Protein AF-A0A7J7NUB0-F1 (afdb_monomer)

InterPro domains:
  IPR011009 Protein kinase-like domain superfamily [SSF56112] (143-209)
  IPR017441 Protein kinase, ATP binding site [PS00107] (168-190)

pLDDT: mean 76.79, std 17.21, range [29.7, 96.94]

Sequence (296 aa):
MGPTTQLNQHCNENLLDLTSCSSCLAAGMKVTSQLVSLDKNSTKCFYFTVLYAAGIVNDLGPERLPTASCILGLPLSSSTSMKKNDTPNRARFFKFVFGFTGAVIVILVLLGSVMAYRFWVKRKKHKEAHIMFVTNVRATLKPNTGAIWFQVRELEQATEGFSQRNLIGQGGNGVVYKGILMDRTNIAVKMLLDLDSKGDEEFANEVEVIEDVFDASLRDVGPRGIMDRFVRVGILCAHVMVAFRPTVAEALKMLEGDIDIPRLPDRPLPLSHESFRLSSLQYSSSLSSISRYELD

Secondary structure (DSSP, 8-state):
----HHHHHHHSS-TTSHHHHHHHHHHHHHHHHHHHHH-GGGHHHHHHHHHHHHHHHSTT-TTSHHHHHHHH---------------TTHHHHHHHHHHHHHHHHHHHHHHHHHHHHHHHHHHHHHHHHHHHHHHHHHHHS-TTS---PPPHHHHHHHTTTT-GGGEEEEETTEEEEEEE-TT--EEEEEE-S--SHHHHHHHHHHHHHHHHHHHHHHTTT-HHHHHHHHHHHHHHHT-SSGGGSPPHHHHHHHHHSSSPPPPPPSSPPPTT-HHHHHHHHHHHHHHTTS------

Solvent-accessible surface area (backbone atoms only — not comparable to full-atom values): 17460 Å² total; per-residue (Å²): 134,72,89,59,60,60,43,51,72,38,22,39,62,77,36,79,44,70,68,45,26,52,47,23,50,52,38,35,53,56,52,32,57,59,51,30,73,77,41,70,90,47,47,69,59,44,46,55,52,38,42,52,48,39,24,63,52,15,79,78,30,49,86,34,69,54,43,30,27,56,64,69,65,46,84,76,84,72,90,66,95,66,87,88,76,88,71,84,63,65,67,51,52,56,53,49,57,60,49,53,54,52,53,52,51,52,49,52,52,52,52,49,51,51,51,51,49,52,50,50,52,52,56,48,51,56,52,52,51,51,52,50,49,57,52,48,56,57,66,71,49,66,98,78,67,80,80,81,88,77,55,70,68,58,54,30,61,23,21,63,69,70,33,75,91,29,55,74,46,77,56,94,85,21,39,30,28,43,26,44,44,96,90,65,48,78,46,76,49,75,42,67,75,53,87,50,78,66,34,57,51,54,50,50,51,53,51,51,54,51,45,57,57,46,60,69,46,51,79,80,62,34,76,68,52,50,50,54,48,52,52,53,50,48,52,37,61,65,37,92,51,72,91,69,29,63,51,72,69,54,48,47,34,44,69,74,65,82,38,86,73,78,83,75,72,98,57,84,78,62,96,81,46,70,67,63,55,49,59,55,49,57,51,54,62,60,57,74,74,69,82,86,80,90,82,136

Radius of gyration: 46.46 Å; Cα contacts (8 Å, |Δi|>4): 206; chains: 1; bounding box: 119×51×105 Å

Nearest PDB structures (foldseek):
  5lpb-assembly1_A  TM=9.332E-01  e=2.407E-03  Arabidopsis thaliana
  5lpv-assembly1_A  TM=9.302E-01  e=2.407E-03  Arabidopsis thaliana
  5lpy-assembly1_A  TM=9.239E-01  e=2.836E-03  Arabidopsis thaliana
  4oh4-assembly1_A  TM=9.008E-01  e=5.461E-03  Arabidopsis thaliana
  4l68-assembly2_B  TM=7.000E-01  e=5.125E-02  Arabidopsis thaliana

Structure (mmCIF, N/CA/C/O backbone):
data_AF-A0A7J7NUB0-F1
#
_entry.id   AF-A0A7J7NUB0-F1
#
loop_
_atom_site.group_PDB
_atom_site.id
_atom_site.type_symbol
_atom_site.label_atom_id
_atom_site.label_alt_id
_atom_site.label_comp_id
_atom_site.label_asym_id
_atom_site.label_entity_id
_atom_site.label_seq_id
_atom_site.pdbx_PDB_ins_code
_atom_site.Cartn_x
_atom_site.Cartn_y
_atom_site.Cartn_z
_atom_site.occupancy
_atom_site.B_iso_or_equiv
_atom_site.auth_seq_id
_atom_site.auth_comp_id
_atom_site.auth_asym_id
_atom_site.auth_atom_id
_atom_site.pdbx_PDB_model_num
ATOM 1 N N . MET A 1 1 ? 30.436 -34.212 -60.367 1.00 42.28 1 MET A N 1
ATOM 2 C CA . MET A 1 1 ? 30.539 -32.873 -60.976 1.00 42.28 1 MET A CA 1
ATOM 3 C C . MET A 1 1 ? 31.067 -33.068 -62.391 1.00 42.28 1 MET A C 1
ATOM 5 O O . MET A 1 1 ? 32.267 -33.221 -62.559 1.00 42.28 1 MET A O 1
ATOM 9 N N . GLY A 1 2 ? 30.175 -33.231 -63.378 1.00 45.41 2 GLY A N 1
ATOM 10 C CA . GLY A 1 2 ? 30.568 -33.249 -64.797 1.00 45.41 2 GLY A CA 1
ATOM 11 C C . GLY A 1 2 ? 31.124 -31.882 -65.220 1.00 45.41 2 GLY A C 1
ATOM 12 O O . GLY A 1 2 ? 31.099 -30.965 -64.399 1.00 45.41 2 GLY A O 1
ATOM 13 N N . PRO A 1 3 ? 31.618 -31.710 -66.458 1.00 49.25 3 PRO A N 1
ATOM 14 C CA . PRO A 1 3 ? 32.185 -30.441 -66.904 1.00 49.25 3 PRO A CA 1
ATOM 15 C C . PRO A 1 3 ? 31.118 -29.346 -66.790 1.00 49.25 3 PRO A C 1
ATOM 17 O O . PRO A 1 3 ? 30.196 -29.271 -67.600 1.00 49.25 3 PRO A O 1
ATOM 20 N N . THR A 1 4 ? 31.189 -28.519 -65.747 1.00 56.56 4 THR A N 1
ATOM 21 C CA . THR A 1 4 ? 30.272 -27.395 -65.552 1.00 56.56 4 THR A CA 1
ATOM 22 C C . THR A 1 4 ? 30.658 -26.306 -66.541 1.00 56.56 4 THR A C 1
ATOM 24 O O . THR A 1 4 ? 31.441 -25.408 -66.231 1.00 56.56 4 THR A O 1
ATOM 27 N N . THR A 1 5 ? 30.116 -26.419 -67.753 1.00 68.44 5 THR A N 1
ATOM 28 C CA . THR A 1 5 ? 30.382 -25.539 -68.897 1.00 68.44 5 THR A CA 1
ATOM 29 C C . THR A 1 5 ? 30.173 -24.064 -68.570 1.00 68.44 5 THR A C 1
ATOM 31 O O . THR A 1 5 ? 30.917 -23.231 -69.065 1.00 68.44 5 THR A O 1
ATOM 34 N N . GLN A 1 6 ? 29.228 -23.730 -67.685 1.00 76.56 6 GLN A N 1
ATOM 35 C CA . GLN A 1 6 ? 28.899 -22.333 -67.379 1.00 76.56 6 GLN A CA 1
ATOM 36 C C . GLN A 1 6 ? 29.945 -21.617 -66.517 1.00 76.56 6 GLN A C 1
ATOM 38 O O . GLN A 1 6 ? 30.274 -20.473 -66.812 1.00 76.56 6 GLN A O 1
ATOM 43 N N . LEU A 1 7 ? 30.494 -22.266 -65.483 1.00 84.88 7 LEU A N 1
ATOM 44 C CA . LEU A 1 7 ? 31.585 -21.662 -64.707 1.00 84.88 7 LEU A CA 1
ATOM 45 C C . LEU A 1 7 ? 32.864 -21.603 -65.544 1.00 84.88 7 LEU A C 1
ATOM 47 O O . LEU A 1 7 ? 33.522 -20.573 -65.570 1.00 84.88 7 LEU A O 1
ATOM 51 N N . ASN A 1 8 ? 33.182 -22.673 -66.277 1.00 83.38 8 ASN A N 1
ATOM 52 C CA . ASN A 1 8 ? 34.402 -22.732 -67.086 1.00 83.38 8 ASN A CA 1
ATOM 53 C C . ASN A 1 8 ? 34.408 -21.716 -68.234 1.00 83.38 8 ASN A C 1
ATOM 55 O O . ASN A 1 8 ? 35.453 -21.205 -68.606 1.00 83.38 8 ASN A O 1
ATOM 59 N N . GLN A 1 9 ? 33.241 -21.370 -68.775 1.00 84.75 9 GLN A N 1
ATOM 60 C CA . GLN A 1 9 ? 33.143 -20.367 -69.831 1.00 84.75 9 GLN A CA 1
ATOM 61 C C . GLN A 1 9 ? 33.396 -18.936 -69.334 1.00 84.75 9 GLN A C 1
ATOM 63 O O . GLN A 1 9 ? 33.903 -18.118 -70.091 1.00 84.75 9 GLN A O 1
ATOM 68 N N . HIS A 1 10 ? 33.029 -18.620 -68.088 1.00 86.50 10 HIS A N 1
ATOM 69 C CA . HIS A 1 10 ? 33.027 -17.238 -67.594 1.00 86.50 10 HIS A CA 1
ATOM 70 C C . HIS A 1 10 ? 34.063 -16.952 -66.505 1.00 86.50 10 HIS A C 1
ATOM 72 O O . HIS A 1 10 ? 34.404 -15.794 -66.292 1.00 86.50 10 HIS A O 1
ATOM 78 N N . CYS A 1 11 ? 34.562 -17.977 -65.817 1.00 88.44 11 CYS A N 1
ATOM 79 C CA . CYS A 1 11 ? 35.501 -17.838 -64.706 1.00 88.44 11 CYS A CA 1
ATOM 80 C C . CYS A 1 11 ? 36.933 -18.253 -65.058 1.00 88.44 11 CYS A C 1
ATOM 82 O O . CYS A 1 11 ? 37.785 -18.198 -64.181 1.00 88.44 11 CYS A O 1
ATOM 84 N N . ASN A 1 12 ? 37.211 -18.660 -66.301 1.00 85.81 12 ASN A N 1
ATOM 85 C CA . ASN A 1 12 ? 38.545 -19.114 -66.709 1.00 85.81 12 ASN A CA 1
ATOM 86 C C . ASN A 1 12 ? 39.545 -17.953 -66.901 1.00 85.81 12 ASN A C 1
ATOM 88 O O . ASN A 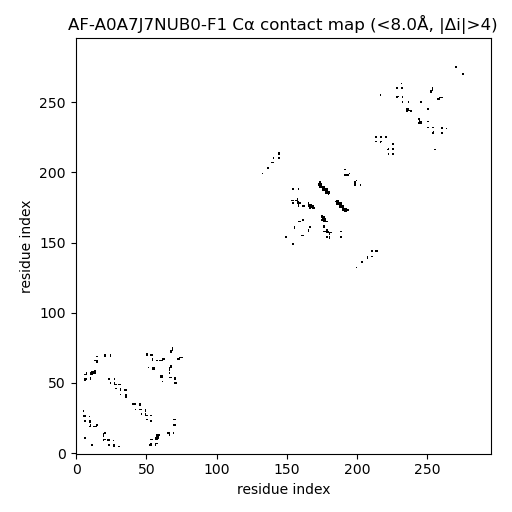1 12 ? 40.742 -18.107 -66.695 1.00 85.81 12 ASN A O 1
ATOM 92 N N . GLU A 1 13 ? 39.059 -16.757 -67.238 1.00 78.44 13 GLU A N 1
ATOM 93 C CA . GLU A 1 13 ? 39.911 -15.598 -67.528 1.00 78.44 13 GLU A CA 1
ATOM 94 C C . GLU A 1 13 ? 40.296 -14.781 -66.280 1.00 78.44 13 GLU A C 1
ATOM 96 O O . GLU A 1 13 ? 39.822 -15.002 -65.165 1.00 78.44 13 GLU A O 1
ATOM 101 N N . ASN A 1 14 ? 41.175 -13.792 -66.456 1.00 79.62 14 ASN A N 1
ATOM 102 C CA . ASN A 1 14 ? 41.643 -12.937 -65.371 1.00 79.62 14 ASN A CA 1
ATOM 103 C C . ASN A 1 14 ? 40.518 -12.024 -64.840 1.00 79.62 14 ASN A C 1
ATOM 105 O O . ASN A 1 14 ? 40.063 -11.110 -65.525 1.00 79.62 14 ASN A O 1
ATOM 109 N N . LEU A 1 15 ? 40.111 -12.229 -63.585 1.00 83.50 15 LEU A N 1
ATOM 110 C CA . LEU A 1 15 ? 39.002 -11.512 -62.937 1.00 83.50 15 LEU A CA 1
ATOM 111 C C . LEU A 1 15 ? 39.386 -10.122 -62.391 1.00 83.50 15 LEU A C 1
ATOM 113 O O . LEU A 1 15 ? 38.726 -9.604 -61.491 1.00 83.50 15 LEU A O 1
ATOM 117 N N . LEU A 1 16 ? 40.461 -9.520 -62.909 1.00 76.62 16 LEU A N 1
ATOM 118 C CA . LEU A 1 16 ? 40.852 -8.141 -62.596 1.00 76.62 16 LEU A CA 1
ATOM 119 C C . LEU A 1 16 ? 39.889 -7.111 -63.196 1.00 76.62 16 LEU A C 1
ATOM 121 O O . LEU A 1 16 ? 39.700 -6.050 -62.601 1.00 76.62 16 LEU A O 1
ATOM 125 N N . ASP A 1 17 ? 39.303 -7.406 -64.361 1.00 77.94 17 ASP A N 1
ATOM 126 C CA . ASP A 1 17 ? 38.315 -6.520 -64.970 1.00 77.94 17 ASP A CA 1
ATOM 127 C C . ASP A 1 17 ? 36.923 -6.745 -64.362 1.00 77.94 17 ASP A C 1
ATOM 129 O O . ASP A 1 17 ? 36.469 -7.876 -64.158 1.00 77.94 17 ASP A O 1
ATOM 133 N N . LEU A 1 18 ? 36.221 -5.645 -64.088 1.00 74.62 18 LEU A N 1
ATOM 134 C CA . LEU A 1 18 ? 34.915 -5.656 -63.429 1.00 74.62 18 LEU A CA 1
ATOM 135 C C . LEU A 1 18 ? 33.853 -6.364 -64.292 1.00 74.62 18 LEU A C 1
ATOM 137 O O . LEU A 1 18 ? 32.903 -6.952 -63.766 1.00 74.62 18 LEU A O 1
ATOM 141 N N . THR A 1 19 ? 34.025 -6.348 -65.617 1.00 80.94 19 THR A N 1
ATOM 142 C CA . THR A 1 19 ? 33.115 -7.005 -66.567 1.00 80.94 19 THR A CA 1
ATOM 143 C C . THR A 1 19 ? 33.277 -8.530 -66.572 1.00 80.94 19 THR A C 1
ATOM 145 O O . THR A 1 19 ? 32.283 -9.256 -66.467 1.00 80.94 19 THR A O 1
ATOM 148 N N . SER A 1 20 ? 34.514 -9.035 -66.572 1.00 83.69 20 SER A N 1
ATOM 149 C CA . SER A 1 20 ? 34.811 -10.470 -66.445 1.00 83.69 20 SER A CA 1
ATOM 150 C C . SER A 1 20 ? 34.409 -11.003 -65.069 1.00 83.69 20 SER A C 1
ATOM 152 O O . SER A 1 20 ? 33.784 -12.059 -64.960 1.00 83.69 20 SER A O 1
ATOM 154 N N . CYS A 1 21 ? 34.669 -10.223 -64.015 1.00 87.69 21 CYS A N 1
ATOM 155 C CA . CYS A 1 21 ? 34.275 -10.563 -62.653 1.00 87.69 21 CYS A CA 1
ATOM 156 C C . CYS A 1 21 ? 32.751 -10.716 -62.499 1.00 87.69 21 CYS A C 1
ATOM 158 O O . CYS A 1 21 ? 32.260 -11.734 -62.005 1.00 87.69 21 CYS A O 1
ATOM 160 N N . SER A 1 22 ? 31.984 -9.729 -62.9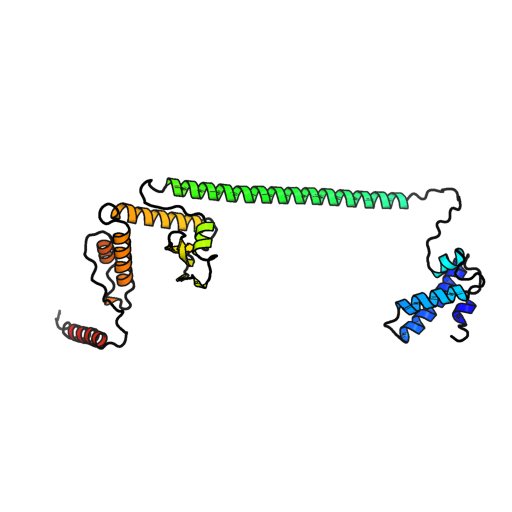69 1.00 88.31 22 SER A N 1
ATOM 161 C CA . SER A 1 22 ? 30.518 -9.770 -62.903 1.00 88.31 22 SER A CA 1
ATOM 162 C C . SER A 1 22 ? 29.917 -10.895 -63.750 1.00 88.31 22 SER A C 1
ATOM 164 O O . SER A 1 22 ? 28.944 -11.520 -63.325 1.00 88.31 22 SER A O 1
ATOM 166 N N . SER A 1 23 ? 30.527 -11.217 -64.894 1.00 89.88 23 SER A N 1
ATOM 167 C CA . SER A 1 23 ? 30.116 -12.341 -65.745 1.00 89.88 23 SER A CA 1
ATOM 168 C C . SER A 1 23 ? 30.327 -13.696 -65.057 1.00 89.88 23 SER A C 1
ATOM 170 O O . SER A 1 23 ? 29.415 -14.526 -65.039 1.00 89.88 23 SER A O 1
ATOM 172 N N . CYS A 1 24 ? 31.486 -13.902 -64.421 1.00 90.31 24 CYS A N 1
ATOM 173 C CA . CYS A 1 24 ? 31.767 -15.100 -63.624 1.00 90.31 24 CYS A CA 1
ATOM 174 C C . CYS A 1 24 ? 30.794 -15.243 -62.438 1.00 90.31 24 CYS A C 1
ATOM 176 O O . CYS A 1 24 ? 30.219 -16.313 -62.220 1.00 90.31 24 CYS A O 1
ATOM 178 N N . LEU A 1 25 ? 30.532 -14.153 -61.707 1.00 89.94 25 LEU A N 1
ATOM 179 C CA . LEU A 1 25 ? 29.621 -14.168 -60.560 1.00 89.94 25 LEU A CA 1
ATOM 180 C C . LEU A 1 25 ? 28.167 -14.440 -60.980 1.00 89.94 25 LEU A C 1
ATOM 182 O O . LEU A 1 25 ? 27.462 -15.206 -60.320 1.00 89.94 25 LEU A O 1
ATOM 186 N N . ALA A 1 26 ? 27.725 -13.880 -62.108 1.00 89.94 26 ALA A N 1
ATOM 187 C CA . ALA A 1 26 ? 26.406 -14.153 -62.675 1.00 89.94 26 ALA A CA 1
ATOM 188 C C . ALA A 1 26 ? 26.247 -15.627 -63.086 1.00 89.94 26 ALA A C 1
ATOM 190 O O . ALA A 1 26 ? 25.209 -16.237 -62.805 1.00 89.94 26 ALA A O 1
ATOM 191 N N . ALA A 1 27 ? 27.282 -16.223 -63.691 1.00 90.25 27 ALA A N 1
ATOM 192 C CA . ALA A 1 27 ? 27.305 -17.651 -63.999 1.00 90.25 27 ALA A CA 1
ATOM 193 C C . ALA A 1 27 ? 27.206 -18.503 -62.721 1.00 90.25 27 ALA A C 1
ATOM 195 O O . ALA A 1 27 ? 26.410 -19.442 -62.667 1.00 90.25 27 ALA A O 1
ATOM 196 N N . GLY A 1 28 ? 27.927 -18.125 -61.659 1.00 89.88 28 GLY A N 1
ATOM 197 C CA . GLY A 1 28 ? 27.810 -18.747 -60.339 1.00 89.88 28 GLY A CA 1
ATOM 198 C C . GLY A 1 28 ? 26.390 -18.671 -59.771 1.00 89.88 28 GLY A C 1
ATOM 199 O O . GLY A 1 28 ? 25.800 -19.687 -59.414 1.00 89.88 28 GLY A O 1
ATOM 200 N N . MET A 1 29 ? 25.769 -17.491 -59.767 1.00 88.75 29 MET A N 1
ATOM 201 C CA . MET A 1 29 ? 24.401 -17.318 -59.257 1.00 88.75 29 MET A CA 1
ATOM 202 C C . MET A 1 29 ? 23.361 -18.150 -60.018 1.00 88.75 29 MET A C 1
ATOM 204 O O . MET A 1 29 ? 22.399 -18.638 -59.420 1.00 88.75 29 MET A O 1
ATOM 208 N N . LYS A 1 30 ? 23.573 -18.366 -61.318 1.00 89.50 30 LYS A N 1
ATOM 209 C CA . LYS A 1 30 ? 22.729 -19.237 -62.142 1.00 89.50 30 LYS A CA 1
ATOM 210 C C . LYS A 1 30 ? 22.870 -20.716 -61.772 1.00 89.50 30 LYS A C 1
ATOM 212 O O . LYS A 1 30 ? 21.877 -21.437 -61.774 1.00 89.50 30 LYS A O 1
ATOM 217 N N . VAL A 1 31 ? 24.067 -21.169 -61.409 1.00 88.81 31 VAL A N 1
ATOM 218 C CA . VAL A 1 31 ? 24.276 -22.535 -60.898 1.00 88.81 31 VAL A CA 1
ATOM 219 C C . VAL A 1 31 ? 23.692 -22.684 -59.491 1.00 88.81 31 VAL A C 1
ATOM 221 O O . VAL A 1 31 ? 23.028 -23.679 -59.201 1.00 88.81 31 VAL A O 1
ATOM 224 N N . THR A 1 32 ? 23.843 -21.671 -58.635 1.00 88.38 32 THR A N 1
ATOM 225 C CA . THR A 1 32 ? 23.236 -21.656 -57.297 1.00 88.38 32 THR A CA 1
ATOM 226 C C . THR A 1 32 ? 21.713 -2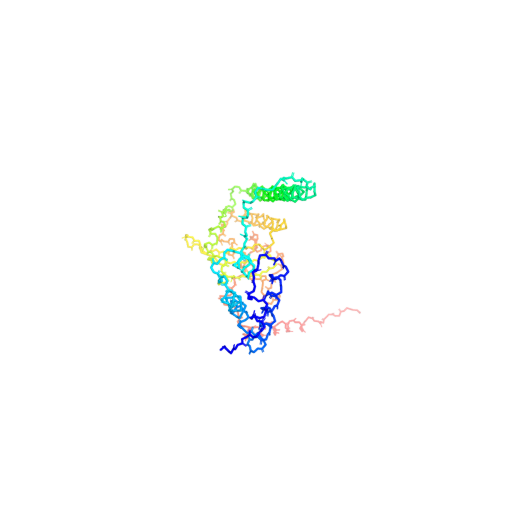1.766 -57.372 1.00 88.38 32 THR A C 1
ATOM 228 O O . THR A 1 32 ? 21.132 -22.556 -56.633 1.00 88.38 32 THR A O 1
ATOM 231 N N . SER A 1 33 ? 21.046 -21.048 -58.285 1.00 86.62 33 SER A N 1
ATOM 232 C CA . SER A 1 33 ? 19.584 -21.136 -58.425 1.00 86.62 33 SER A CA 1
ATOM 233 C C . SER A 1 33 ? 19.106 -22.518 -58.891 1.00 86.62 33 SER A C 1
ATOM 235 O O . SER A 1 33 ? 18.057 -22.984 -58.445 1.00 86.62 33 SER A O 1
ATOM 237 N N . GLN A 1 34 ? 19.893 -23.208 -59.723 1.00 87.62 34 GLN A N 1
ATOM 238 C CA . GLN A 1 34 ? 19.625 -24.591 -60.125 1.00 87.62 34 GLN A CA 1
ATOM 239 C C . GLN A 1 34 ? 19.822 -25.591 -58.979 1.00 87.62 34 GLN A C 1
ATOM 241 O O . GLN A 1 34 ? 19.067 -26.548 -58.875 1.00 87.62 34 GLN A O 1
ATOM 246 N N . LEU A 1 35 ? 20.807 -25.380 -58.105 1.00 85.38 35 LEU A N 1
ATOM 247 C CA . LEU A 1 35 ? 21.056 -26.269 -56.964 1.00 85.38 35 LEU A CA 1
ATOM 248 C C . LEU A 1 35 ? 20.032 -26.065 -55.838 1.00 85.38 35 LEU A C 1
ATOM 250 O O . LEU A 1 35 ? 19.545 -27.030 -55.254 1.00 85.38 35 LEU A O 1
ATOM 254 N N . VAL A 1 36 ? 19.639 -24.816 -55.581 1.00 86.50 36 VAL A N 1
ATOM 255 C CA . VAL A 1 36 ? 18.615 -24.467 -54.580 1.00 86.50 36 VAL A CA 1
ATOM 256 C C . VAL A 1 36 ? 17.230 -24.999 -54.960 1.00 86.50 36 VAL A C 1
ATOM 258 O O . VAL A 1 36 ? 16.416 -25.272 -54.079 1.00 86.50 36 VAL A O 1
ATOM 261 N N . SER A 1 37 ? 16.939 -25.179 -56.253 1.00 84.12 37 SER A N 1
ATOM 262 C CA . SER A 1 37 ? 15.670 -25.780 -56.684 1.00 84.12 37 SER A CA 1
ATOM 263 C C . SER A 1 37 ? 15.586 -27.285 -56.392 1.00 84.12 37 SER A C 1
ATOM 265 O O . SER A 1 37 ? 14.478 -27.797 -56.239 1.00 84.12 37 SER A O 1
ATOM 267 N N . LEU A 1 38 ? 16.731 -27.967 -56.257 1.00 83.56 38 LEU A N 1
ATOM 268 C CA . LEU A 1 38 ? 16.818 -29.387 -55.903 1.00 83.56 38 LEU A CA 1
ATOM 269 C C . LEU A 1 38 ? 16.720 -29.612 -54.389 1.00 83.56 38 LEU A C 1
ATOM 271 O O . LEU A 1 38 ? 16.063 -30.556 -53.959 1.00 83.56 38 LEU A O 1
ATOM 275 N N . ASP A 1 39 ? 17.322 -28.733 -53.583 1.00 82.94 39 ASP A N 1
ATOM 276 C CA . ASP A 1 39 ? 17.158 -28.727 -52.126 1.00 82.94 39 ASP A CA 1
ATOM 277 C C . ASP A 1 39 ? 17.138 -27.294 -51.565 1.00 82.94 39 ASP A C 1
ATOM 279 O O . ASP A 1 39 ? 18.157 -26.607 -51.450 1.00 82.94 39 ASP A O 1
ATOM 283 N N . LYS A 1 40 ? 15.945 -26.847 -51.166 1.00 81.31 40 LYS A N 1
ATOM 284 C CA . LYS A 1 40 ? 15.703 -25.483 -50.676 1.00 81.31 40 LYS A CA 1
ATOM 285 C C . LYS A 1 40 ? 16.372 -25.212 -49.323 1.00 81.31 40 LYS A C 1
ATOM 287 O O . LYS A 1 40 ? 16.709 -24.063 -49.026 1.00 81.31 40 LYS A O 1
ATOM 292 N N . ASN A 1 41 ? 16.603 -26.249 -48.514 1.00 84.62 41 ASN A N 1
ATOM 293 C CA . ASN A 1 41 ? 17.138 -26.099 -47.158 1.00 84.62 41 ASN A CA 1
ATOM 294 C C . ASN A 1 41 ? 18.658 -25.869 -47.136 1.00 84.62 41 ASN A C 1
ATOM 296 O O . ASN A 1 41 ? 19.189 -25.352 -46.154 1.00 84.62 41 ASN A O 1
ATOM 300 N N . SER A 1 42 ? 19.349 -26.153 -48.242 1.00 78.69 42 SER A N 1
ATOM 301 C CA . SER A 1 42 ? 20.813 -26.098 -48.343 1.00 78.69 42 SER A CA 1
ATOM 302 C C . SER A 1 42 ? 21.340 -24.837 -49.047 1.00 78.69 42 SER A C 1
ATOM 304 O O . SER A 1 42 ? 22.487 -24.796 -49.495 1.00 78.69 42 SER A O 1
ATOM 306 N N . THR A 1 43 ? 20.535 -23.765 -49.114 1.00 78.19 43 THR A N 1
ATOM 307 C CA . THR A 1 43 ? 20.837 -22.538 -49.884 1.00 78.19 43 THR A CA 1
ATOM 308 C C . THR A 1 43 ? 22.209 -21.930 -49.571 1.00 78.19 43 THR A C 1
ATOM 310 O O . THR A 1 43 ? 22.940 -21.542 -50.482 1.00 78.19 43 THR A O 1
ATOM 313 N N . LYS A 1 44 ? 22.601 -21.889 -48.290 1.00 77.75 44 LYS A N 1
ATOM 314 C CA . LYS A 1 44 ? 23.914 -21.362 -47.882 1.00 77.75 44 LYS A CA 1
ATOM 315 C C . LYS A 1 44 ? 25.066 -22.272 -48.315 1.00 77.75 44 LYS A C 1
ATOM 317 O O . LYS A 1 44 ? 26.098 -21.767 -48.746 1.00 77.75 44 LYS A O 1
ATOM 322 N N . CYS A 1 45 ? 24.889 -23.590 -48.229 1.00 83.81 45 CYS A N 1
ATOM 323 C CA . CYS A 1 45 ? 25.899 -24.561 -48.642 1.00 83.81 45 CYS A CA 1
ATOM 324 C C . CYS A 1 45 ? 26.158 -24.455 -50.146 1.00 83.81 45 CYS A C 1
ATOM 326 O O . CYS A 1 45 ? 27.304 -24.292 -50.549 1.00 83.81 45 CYS A O 1
ATOM 328 N N . PHE A 1 46 ? 25.100 -24.428 -50.962 1.00 86.62 46 PHE A N 1
ATOM 329 C CA . PHE A 1 46 ? 25.245 -24.299 -52.412 1.00 86.62 46 PHE A CA 1
ATOM 330 C C . PHE A 1 46 ? 25.889 -22.981 -52.827 1.00 86.62 46 PHE A C 1
ATOM 332 O O . PHE A 1 46 ? 26.743 -22.985 -53.709 1.00 86.62 46 PHE A O 1
ATOM 339 N N . TYR A 1 47 ? 25.558 -21.879 -52.153 1.00 84.94 47 TYR A N 1
ATOM 340 C CA . TYR A 1 47 ? 26.185 -20.589 -52.419 1.00 84.94 47 TYR A CA 1
ATOM 341 C C . TYR A 1 47 ? 27.714 -20.639 -52.240 1.00 84.94 47 TYR A C 1
ATOM 343 O O . TYR A 1 47 ? 28.454 -20.312 -53.167 1.00 84.94 47 TYR A O 1
ATOM 351 N N . PHE A 1 48 ? 28.208 -21.119 -51.091 1.00 85.81 48 PHE A N 1
ATOM 352 C CA . PHE A 1 48 ? 29.654 -21.211 -50.846 1.00 85.81 48 PHE A CA 1
ATOM 353 C C . PHE A 1 48 ? 30.348 -22.244 -51.736 1.00 85.81 48 PHE A C 1
ATOM 355 O O . PHE A 1 48 ? 31.454 -21.992 -52.211 1.00 85.81 48 PHE A O 1
ATOM 362 N N . THR A 1 49 ? 29.705 -23.383 -52.001 1.00 87.75 49 THR A N 1
ATOM 363 C CA . THR A 1 49 ? 30.256 -24.409 -52.894 1.00 87.75 49 THR A CA 1
ATOM 364 C C . THR A 1 49 ? 30.441 -23.878 -54.313 1.00 87.75 49 THR A C 1
ATOM 366 O O . THR A 1 49 ? 31.471 -24.146 -54.927 1.00 87.75 49 THR A O 1
ATOM 369 N N . VAL A 1 50 ? 29.488 -23.099 -54.831 1.00 89.19 50 VAL A N 1
ATOM 370 C CA . VAL A 1 50 ? 29.578 -22.533 -56.183 1.00 89.19 50 VAL A CA 1
ATOM 371 C C . VAL A 1 50 ? 30.645 -21.441 -56.274 1.00 89.19 50 VAL A C 1
ATOM 373 O O . VAL A 1 50 ? 31.400 -21.423 -57.244 1.00 89.19 50 VAL A O 1
ATOM 376 N N . LEU A 1 51 ? 30.773 -20.580 -55.260 1.00 87.19 51 LEU A N 1
ATOM 377 C CA . LEU A 1 51 ? 31.864 -19.599 -55.209 1.00 87.19 51 LEU A CA 1
ATOM 378 C C . LEU A 1 51 ? 33.237 -20.280 -55.139 1.00 87.19 51 LEU A C 1
ATOM 380 O O . LEU A 1 51 ? 34.150 -19.918 -55.874 1.00 87.19 51 LEU A O 1
ATOM 384 N N . TYR A 1 52 ? 33.380 -21.314 -54.310 1.00 87.50 52 TYR A N 1
ATOM 385 C CA . TYR A 1 52 ? 34.625 -22.076 -54.234 1.00 87.50 52 TYR A CA 1
ATOM 386 C C . TYR A 1 52 ? 34.960 -22.756 -55.570 1.00 87.50 52 TYR A C 1
ATOM 388 O O . TYR A 1 52 ? 36.092 -22.674 -56.043 1.00 87.50 52 TYR A O 1
ATOM 396 N N . ALA A 1 53 ? 33.962 -23.353 -56.229 1.00 89.50 53 ALA A N 1
ATOM 397 C CA . ALA A 1 53 ? 34.128 -23.943 -57.554 1.00 89.50 53 ALA A CA 1
ATOM 398 C C . ALA A 1 53 ? 34.552 -22.903 -58.607 1.00 89.50 53 ALA A C 1
ATOM 400 O O . ALA A 1 53 ? 35.425 -23.196 -59.419 1.00 89.50 53 ALA A O 1
ATOM 401 N N . ALA A 1 54 ? 34.000 -21.685 -58.572 1.00 89.25 54 ALA A N 1
ATOM 402 C CA . ALA A 1 54 ? 34.394 -20.601 -59.476 1.00 89.25 54 ALA A CA 1
ATOM 403 C C . ALA A 1 54 ? 35.870 -20.218 -59.310 1.00 89.25 54 ALA A C 1
ATOM 405 O O . ALA A 1 54 ? 36.551 -19.962 -60.299 1.00 89.25 54 ALA A O 1
ATOM 406 N N . GLY A 1 55 ? 36.380 -20.232 -58.075 1.00 88.38 55 GLY A N 1
ATOM 407 C CA . GLY A 1 55 ? 37.788 -19.953 -57.799 1.00 88.38 55 GLY A CA 1
ATOM 408 C C . GLY A 1 55 ? 38.730 -21.068 -58.252 1.00 88.38 55 GLY A C 1
ATOM 409 O O . GLY A 1 55 ? 39.820 -20.772 -58.725 1.00 88.38 55 GLY A O 1
ATOM 410 N N . ILE A 1 56 ? 38.311 -22.333 -58.151 1.00 87.75 56 ILE A N 1
ATOM 411 C CA . ILE A 1 56 ? 39.096 -23.495 -58.611 1.00 87.75 56 ILE A CA 1
ATOM 412 C C . ILE A 1 56 ? 39.162 -23.578 -60.140 1.00 87.75 56 ILE A C 1
ATOM 414 O O . ILE A 1 56 ? 40.171 -24.007 -60.685 1.00 87.75 56 ILE A O 1
ATOM 418 N N . VAL A 1 57 ? 38.089 -23.184 -60.826 1.00 88.62 57 VAL A N 1
ATOM 419 C CA . VAL A 1 57 ? 38.014 -23.178 -62.295 1.00 88.62 57 VAL A CA 1
ATOM 420 C C . VAL A 1 57 ? 38.812 -22.022 -62.910 1.00 88.62 57 VAL A C 1
ATOM 422 O O . VAL A 1 57 ? 39.129 -22.059 -64.092 1.00 88.62 57 VAL A O 1
ATOM 425 N N . ASN A 1 58 ? 39.148 -21.001 -62.124 1.00 88.06 58 ASN A N 1
ATOM 426 C CA . ASN A 1 58 ? 39.996 -19.911 -62.578 1.00 88.06 58 ASN A CA 1
ATOM 427 C C . ASN A 1 58 ? 41.458 -20.360 -62.709 1.00 88.06 58 ASN A C 1
ATOM 429 O O . ASN A 1 58 ? 42.013 -20.903 -61.756 1.00 88.06 58 ASN A O 1
ATOM 433 N N . ASP A 1 59 ? 42.110 -20.025 -63.825 1.00 85.81 59 ASP A N 1
ATOM 434 C CA . ASP A 1 59 ? 43.518 -20.370 -64.087 1.00 85.81 59 ASP A CA 1
ATOM 435 C C . ASP A 1 59 ? 44.494 -19.861 -63.008 1.00 85.81 59 ASP A C 1
ATOM 437 O O . ASP A 1 59 ? 45.555 -20.444 -62.780 1.00 85.81 59 ASP A O 1
ATOM 441 N N . LEU A 1 60 ? 44.153 -18.764 -62.320 1.00 84.81 60 LEU A N 1
ATOM 442 C CA . LEU A 1 60 ? 44.979 -18.197 -61.251 1.00 84.81 60 LEU A CA 1
ATOM 443 C C . LEU A 1 60 ? 44.696 -18.835 -59.880 1.00 84.81 60 LEU A C 1
ATOM 445 O O . LEU A 1 60 ? 45.486 -18.650 -58.953 1.00 84.81 60 LEU A O 1
ATOM 449 N N . GLY A 1 61 ? 43.600 -19.583 -59.751 1.00 83.50 61 GLY A N 1
ATOM 450 C CA . GLY A 1 61 ? 43.176 -20.258 -58.530 1.00 83.50 61 GLY A CA 1
ATOM 451 C C . GLY A 1 61 ? 42.544 -19.341 -57.467 1.00 83.50 61 GLY A C 1
ATOM 452 O O . GLY A 1 61 ? 42.638 -18.110 -57.531 1.00 83.50 61 GLY A O 1
ATOM 453 N N . PRO A 1 62 ? 41.916 -19.929 -56.430 1.00 82.31 62 PRO A N 1
ATOM 454 C CA . PRO A 1 62 ? 41.171 -19.189 -55.407 1.00 82.31 62 PRO A CA 1
ATOM 455 C C . PRO A 1 62 ? 42.070 -18.471 -54.390 1.00 82.31 62 PRO A C 1
ATOM 457 O O . PRO A 1 62 ? 41.596 -17.602 -53.665 1.00 82.31 62 PRO A O 1
ATOM 460 N N . GLU A 1 63 ? 43.354 -18.827 -54.310 1.00 80.31 63 GLU A N 1
ATOM 461 C CA . GLU A 1 63 ? 44.308 -18.257 -53.346 1.00 80.31 63 GLU A CA 1
ATOM 462 C C . GLU A 1 63 ? 44.839 -16.883 -53.777 1.00 80.31 63 GLU A C 1
ATOM 464 O O . GLU A 1 63 ? 45.414 -16.137 -52.981 1.00 80.31 63 GLU A O 1
ATOM 469 N N . ARG A 1 64 ? 44.651 -16.516 -55.049 1.00 80.19 64 ARG A N 1
ATOM 470 C CA . ARG A 1 64 ? 45.101 -15.227 -55.570 1.00 80.19 64 ARG A CA 1
ATOM 471 C C . ARG A 1 64 ? 44.157 -14.112 -55.137 1.00 80.19 64 ARG A C 1
ATOM 473 O O . ARG A 1 64 ? 42.949 -14.182 -55.333 1.00 80.19 64 ARG A O 1
ATOM 480 N N . LEU A 1 65 ? 44.742 -13.030 -54.624 1.00 73.50 65 LEU A N 1
ATOM 481 C CA . LEU A 1 65 ? 44.029 -11.861 -54.096 1.00 73.50 65 LEU A CA 1
ATOM 482 C C . LEU A 1 65 ? 42.982 -11.254 -55.060 1.00 73.50 65 LEU A C 1
ATOM 484 O O . LEU A 1 65 ? 41.881 -10.966 -54.594 1.00 73.50 65 LEU A O 1
ATOM 488 N N . PRO A 1 66 ? 43.247 -11.080 -56.375 1.00 75.69 66 PRO A N 1
ATOM 489 C CA . PRO A 1 66 ? 42.239 -10.550 -57.300 1.00 75.69 66 PRO A CA 1
ATOM 490 C C . PRO A 1 66 ? 41.050 -11.497 -57.504 1.00 75.69 66 PRO A C 1
ATOM 492 O O . PRO A 1 66 ? 39.898 -11.073 -57.443 1.00 75.69 66 PRO A O 1
ATOM 495 N N . THR A 1 67 ? 41.331 -12.791 -57.671 1.00 82.88 67 THR A N 1
ATOM 496 C CA . THR A 1 67 ? 40.328 -13.848 -57.852 1.00 82.88 67 THR A CA 1
ATOM 497 C C . THR A 1 67 ? 39.467 -14.002 -56.596 1.00 82.88 67 THR A C 1
ATOM 499 O O . THR A 1 67 ? 38.240 -13.988 -56.676 1.00 82.88 67 THR A O 1
ATOM 502 N N . ALA A 1 68 ? 40.097 -14.047 -55.419 1.00 83.69 68 ALA A N 1
ATOM 503 C CA . ALA A 1 68 ? 39.410 -14.118 -54.134 1.00 83.69 68 ALA A CA 1
ATOM 504 C C . ALA A 1 68 ? 38.560 -12.868 -53.858 1.00 83.69 68 ALA A C 1
ATOM 506 O O . ALA A 1 68 ? 37.453 -12.983 -53.339 1.00 83.69 68 ALA A O 1
ATOM 507 N N . SER A 1 69 ? 39.036 -11.672 -54.222 1.00 82.44 69 SER A N 1
ATOM 508 C CA . SER A 1 69 ? 38.255 -10.447 -54.033 1.00 82.44 69 SER A CA 1
ATOM 509 C C . SER A 1 69 ? 37.018 -10.395 -54.926 1.00 82.44 69 SER A C 1
ATOM 511 O O . SER A 1 69 ? 35.937 -10.081 -54.433 1.00 82.44 69 SER A O 1
ATOM 513 N N . CYS A 1 70 ? 37.150 -10.773 -56.200 1.00 86.12 70 CYS A N 1
ATOM 514 C CA . CYS A 1 70 ? 36.016 -10.845 -57.115 1.00 86.12 70 CYS A CA 1
ATOM 515 C C . CYS A 1 70 ? 34.967 -11.876 -56.658 1.00 86.12 70 CYS A C 1
ATOM 517 O O . CYS A 1 70 ? 33.782 -11.564 -56.554 1.00 86.12 70 CYS A O 1
ATOM 519 N N . ILE A 1 71 ? 35.399 -13.106 -56.370 1.00 85.81 71 ILE A N 1
ATOM 520 C CA . ILE A 1 71 ? 34.494 -14.240 -56.139 1.00 85.81 71 ILE A CA 1
ATOM 521 C C . ILE A 1 71 ? 33.928 -14.234 -54.714 1.00 85.81 71 ILE A C 1
ATOM 523 O O . ILE A 1 71 ? 32.748 -14.512 -54.515 1.00 85.81 71 ILE A 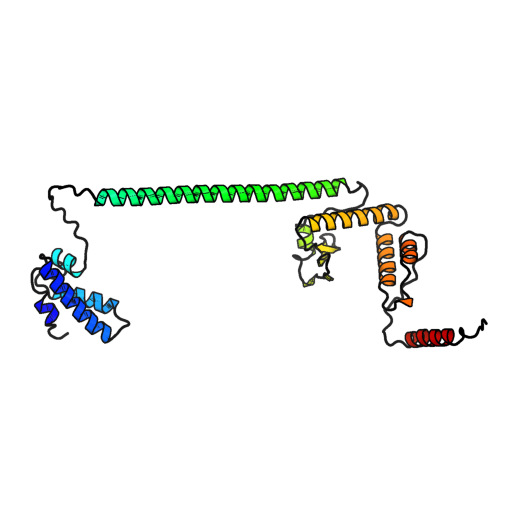O 1
ATOM 527 N N . LEU A 1 72 ? 34.747 -13.914 -53.708 1.00 83.00 72 LEU A N 1
ATOM 528 C CA . LEU A 1 72 ? 34.353 -13.971 -52.294 1.00 83.00 72 LEU A CA 1
ATOM 529 C C . LEU A 1 72 ? 33.954 -12.603 -51.726 1.00 83.00 72 LEU A C 1
ATOM 531 O O . LEU A 1 72 ? 33.597 -12.516 -50.552 1.00 83.00 72 LEU A O 1
ATOM 535 N N . GLY A 1 73 ? 34.013 -11.534 -52.528 1.00 72.56 73 GLY A N 1
ATOM 536 C CA . GLY A 1 73 ? 33.666 -10.182 -52.086 1.00 72.56 73 GLY A CA 1
ATOM 537 C C . GLY A 1 73 ? 34.566 -9.669 -50.959 1.00 72.56 73 GLY A C 1
ATOM 538 O O . GLY A 1 73 ? 34.129 -8.859 -50.141 1.00 72.56 73 GLY A O 1
ATOM 539 N N . LEU A 1 74 ? 35.807 -10.165 -50.875 1.00 64.56 74 LEU A N 1
ATOM 540 C CA . LEU A 1 74 ? 36.763 -9.712 -49.869 1.00 64.56 74 LEU A CA 1
ATOM 541 C C . LEU A 1 74 ? 37.150 -8.257 -50.171 1.00 64.56 74 LEU A C 1
ATOM 543 O O . LEU A 1 74 ? 37.574 -7.967 -51.297 1.00 64.56 74 LEU A O 1
ATOM 547 N N . PRO A 1 75 ? 37.029 -7.335 -49.200 1.00 48.91 75 PRO A N 1
ATOM 548 C CA . PRO A 1 75 ? 37.399 -5.946 -49.413 1.00 48.91 75 PRO A CA 1
ATOM 549 C C . PRO A 1 75 ? 38.908 -5.853 -49.667 1.00 48.91 75 PRO A C 1
ATOM 551 O O . PRO A 1 75 ? 39.717 -6.136 -48.785 1.00 48.91 75 PRO A O 1
ATOM 554 N N . LEU A 1 76 ? 39.299 -5.432 -50.871 1.00 44.19 76 LEU A N 1
ATOM 555 C CA . LEU A 1 76 ? 40.668 -5.001 -51.135 1.00 44.19 76 LEU A CA 1
ATOM 556 C C . LEU A 1 76 ? 40.897 -3.666 -50.419 1.00 44.19 76 LEU A C 1
ATOM 558 O O . LEU A 1 76 ? 40.357 -2.635 -50.820 1.00 44.19 76 LEU A O 1
ATOM 562 N N . SER A 1 77 ? 41.775 -3.651 -49.419 1.00 45.31 77 SER A N 1
ATOM 563 C CA . SER A 1 77 ? 42.546 -2.441 -49.127 1.00 45.31 77 SER A CA 1
ATOM 564 C C . SER A 1 77 ? 43.603 -2.300 -50.218 1.00 45.31 77 SER A C 1
ATOM 566 O O . SER A 1 77 ? 44.747 -2.713 -50.049 1.00 45.31 77 SER A O 1
ATOM 568 N N . SER A 1 78 ? 43.220 -1.755 -51.372 1.00 41.09 78 SER A N 1
ATOM 569 C CA . SER A 1 78 ? 44.190 -1.327 -52.375 1.00 41.09 78 SER A CA 1
ATOM 570 C C . SER A 1 78 ? 44.900 -0.076 -51.855 1.00 41.09 78 SER A C 1
ATOM 572 O O . SER A 1 78 ? 44.391 1.041 -51.974 1.00 41.09 78 SER A O 1
ATOM 574 N N . SER A 1 79 ? 46.091 -0.243 -51.283 1.00 43.66 79 SER A N 1
ATOM 575 C CA . SER A 1 79 ? 47.072 0.831 -51.124 1.00 43.66 79 SER A CA 1
ATOM 576 C C . SER A 1 79 ? 47.687 1.168 -52.487 1.00 43.66 79 SER A C 1
ATOM 578 O O . SER A 1 79 ? 48.878 0.997 -52.726 1.00 43.66 79 SER A O 1
ATOM 580 N N . THR A 1 80 ? 46.867 1.669 -53.408 1.00 34.44 80 THR A N 1
ATOM 581 C CA . THR A 1 80 ? 47.359 2.348 -54.604 1.00 34.44 80 THR A CA 1
ATOM 582 C C . THR A 1 80 ? 47.146 3.833 -54.381 1.00 34.44 80 THR A C 1
ATOM 584 O O . THR A 1 80 ? 46.026 4.334 -54.387 1.00 34.44 80 THR A O 1
ATOM 587 N N . SER A 1 81 ? 48.254 4.523 -54.123 1.00 43.06 81 SER A N 1
ATOM 588 C CA . SER A 1 81 ? 48.354 5.976 -54.146 1.00 43.06 81 SER A CA 1
ATOM 589 C C . SER A 1 81 ? 47.787 6.502 -55.470 1.00 43.06 81 SER A C 1
ATOM 591 O O . SER A 1 81 ? 48.450 6.451 -56.503 1.00 43.06 81 SER A O 1
ATOM 593 N N . MET A 1 82 ? 46.543 6.978 -55.455 1.00 34.09 82 MET A N 1
ATOM 594 C CA . MET A 1 82 ? 45.972 7.791 -56.523 1.00 34.09 82 MET A CA 1
ATOM 595 C C . MET A 1 82 ? 45.473 9.098 -55.917 1.00 34.09 82 MET A C 1
ATOM 597 O O . MET A 1 82 ? 44.775 9.126 -54.904 1.00 34.09 82 MET A O 1
ATOM 601 N N . LYS A 1 83 ? 45.921 10.191 -56.536 1.00 35.81 83 LYS A N 1
ATOM 602 C CA . LYS A 1 83 ? 45.678 11.578 -56.146 1.00 35.81 83 LYS A CA 1
ATOM 603 C C . LYS A 1 83 ? 44.201 11.822 -55.825 1.00 35.81 83 LYS A C 1
ATOM 605 O O . LYS A 1 83 ? 43.311 11.547 -56.624 1.00 35.81 83 LYS A O 1
ATOM 610 N N . LYS A 1 84 ? 43.986 12.396 -54.646 1.00 34.88 84 LYS A N 1
ATOM 611 C CA . LYS A 1 84 ? 42.710 12.875 -54.126 1.00 34.88 84 LYS A CA 1
ATOM 612 C C . LYS A 1 84 ? 42.177 13.999 -55.026 1.00 34.88 84 LYS A C 1
ATOM 614 O O . LYS A 1 84 ? 42.707 15.102 -54.983 1.00 34.88 84 LYS A O 1
ATOM 619 N N . ASN A 1 85 ? 41.132 13.725 -55.804 1.00 39.28 85 ASN A N 1
ATOM 620 C CA . ASN A 1 85 ? 40.221 14.765 -56.279 1.00 39.28 85 ASN A CA 1
ATOM 621 C C . ASN A 1 85 ? 38.957 14.682 -55.419 1.00 39.28 85 ASN A C 1
ATOM 623 O O . ASN A 1 85 ? 38.206 13.709 -55.472 1.00 39.28 85 ASN A O 1
ATOM 627 N N . ASP A 1 86 ? 38.791 15.678 -54.553 1.00 46.97 86 ASP A N 1
ATOM 628 C CA . ASP A 1 86 ? 37.693 15.801 -53.601 1.00 46.97 86 ASP A CA 1
ATOM 629 C C . ASP A 1 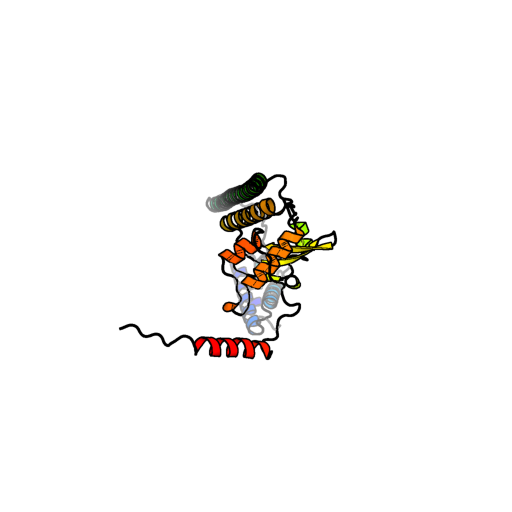86 ? 36.321 15.816 -54.303 1.00 46.97 86 ASP A C 1
ATOM 631 O O . ASP A 1 86 ? 36.029 16.699 -55.106 1.00 46.97 86 ASP A O 1
ATOM 635 N N . THR A 1 87 ? 35.427 14.888 -53.934 1.00 47.28 87 THR A N 1
ATOM 636 C CA . THR A 1 87 ? 33.982 15.011 -54.208 1.00 47.28 87 THR A CA 1
ATOM 637 C C . THR A 1 87 ? 33.231 15.452 -52.936 1.00 47.28 87 THR A C 1
ATOM 639 O O . THR A 1 87 ? 33.204 14.701 -51.954 1.00 47.28 87 THR A O 1
ATOM 642 N N . PRO A 1 88 ? 32.571 16.627 -52.920 1.00 53.91 88 PRO A N 1
ATOM 643 C CA . PRO A 1 88 ? 32.103 17.313 -51.702 1.00 53.91 88 PRO A CA 1
ATOM 644 C C . PRO A 1 88 ? 30.823 16.757 -51.034 1.00 53.91 88 PRO A C 1
ATOM 646 O O . PRO A 1 88 ? 30.337 17.336 -50.057 1.00 53.91 88 PRO A O 1
ATOM 649 N N . ASN A 1 89 ? 30.244 15.651 -51.518 1.00 58.53 89 ASN A N 1
ATOM 650 C CA . ASN A 1 89 ? 28.908 15.202 -51.084 1.00 58.53 89 ASN A CA 1
ATOM 651 C C . ASN A 1 89 ? 28.912 14.062 -50.045 1.00 58.53 89 ASN A C 1
ATOM 653 O O . ASN A 1 89 ? 28.031 14.021 -49.188 1.00 58.53 89 ASN A O 1
ATOM 657 N N . ARG A 1 90 ? 29.932 13.190 -50.020 1.00 58.75 90 ARG A N 1
ATOM 658 C CA . ARG A 1 90 ? 29.990 12.050 -49.077 1.00 58.75 90 ARG A CA 1
ATOM 659 C C . ARG A 1 90 ? 30.390 12.465 -47.656 1.00 58.75 90 ARG A C 1
ATOM 661 O O . ARG A 1 90 ? 29.804 11.997 -46.686 1.00 58.75 90 ARG A O 1
ATOM 668 N N . ALA A 1 91 ? 31.327 13.405 -47.524 1.00 59.66 91 ALA A N 1
ATOM 669 C CA . ALA A 1 91 ? 31.737 13.949 -46.227 1.00 59.66 91 ALA A CA 1
ATOM 670 C C . ALA A 1 91 ? 30.654 14.832 -45.575 1.00 59.66 91 ALA A C 1
ATOM 672 O O . ALA A 1 91 ? 30.594 14.918 -44.351 1.00 59.66 91 ALA A O 1
ATOM 673 N N . ARG A 1 92 ? 29.776 15.464 -46.371 1.00 61.44 92 ARG A N 1
ATOM 674 C CA . ARG A 1 92 ? 28.608 16.193 -45.851 1.00 61.44 92 ARG A CA 1
ATOM 675 C C . ARG A 1 92 ? 27.577 15.239 -45.250 1.00 61.44 92 ARG A C 1
ATOM 677 O O . ARG A 1 92 ? 27.140 15.475 -44.132 1.00 61.44 92 ARG A O 1
ATOM 684 N N . PHE A 1 93 ? 27.260 14.135 -45.927 1.00 61.38 93 PHE A N 1
ATOM 685 C CA . PHE A 1 93 ? 26.271 13.163 -45.446 1.00 61.38 93 PHE A CA 1
ATOM 686 C C 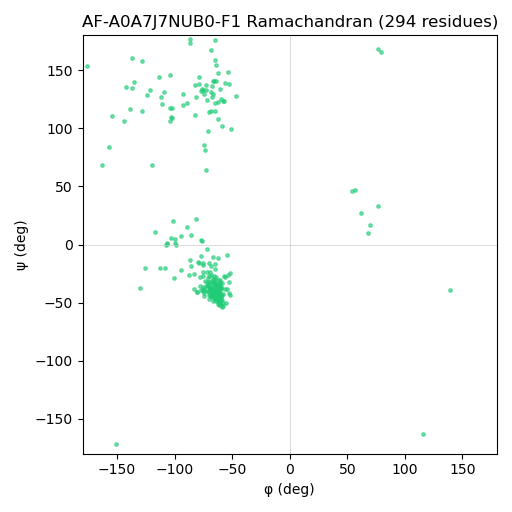. PHE A 1 93 ? 26.644 12.548 -44.084 1.00 61.38 93 PHE A C 1
ATOM 688 O O . PHE A 1 93 ? 25.836 12.581 -43.160 1.00 61.38 93 PHE A O 1
ATOM 695 N N . PHE A 1 94 ? 27.887 12.080 -43.909 1.00 62.97 94 PHE A N 1
ATOM 696 C CA . PHE A 1 94 ? 28.328 11.524 -42.620 1.00 62.97 94 PHE A CA 1
ATOM 697 C C . PHE A 1 94 ? 28.321 12.563 -41.488 1.00 62.97 94 PHE A C 1
ATOM 699 O O . PHE A 1 94 ? 27.939 12.234 -40.369 1.00 62.97 94 PHE A O 1
ATOM 706 N N . LYS A 1 95 ? 28.653 13.831 -41.764 1.00 66.06 95 LYS A N 1
ATOM 707 C CA . LYS A 1 95 ? 28.565 14.906 -40.760 1.00 66.06 95 LYS A CA 1
ATOM 708 C C . LYS A 1 95 ? 27.130 15.141 -40.279 1.00 66.06 95 LYS A C 1
ATOM 710 O O . LYS A 1 95 ? 26.924 15.324 -39.083 1.00 66.06 95 LYS A O 1
ATOM 715 N N . PHE A 1 96 ? 26.141 15.085 -41.175 1.00 66.88 96 PHE A N 1
ATOM 716 C CA . PHE A 1 96 ? 24.735 15.209 -40.782 1.00 66.88 96 PHE A CA 1
ATOM 717 C C . PHE A 1 96 ? 24.261 13.998 -39.963 1.00 66.88 96 PHE A C 1
ATOM 719 O O . PHE A 1 96 ? 23.657 14.185 -38.912 1.00 66.88 96 PHE A O 1
ATOM 726 N N . VAL A 1 97 ? 24.594 12.766 -40.363 1.00 72.50 97 VAL A N 1
ATOM 727 C CA . VAL A 1 97 ? 24.150 11.547 -39.652 1.00 72.50 97 VAL A CA 1
ATOM 728 C C . VAL A 1 97 ? 24.695 11.470 -38.217 1.00 72.50 97 VAL A C 1
ATOM 730 O O . VAL A 1 97 ? 23.935 11.187 -37.286 1.00 72.50 97 VAL A O 1
ATOM 733 N N . PHE A 1 98 ? 25.978 11.779 -38.001 1.00 69.25 98 PHE A N 1
ATOM 734 C CA . PHE A 1 98 ? 26.559 11.808 -36.650 1.00 69.25 98 PHE A CA 1
ATOM 735 C C . PHE A 1 98 ? 26.061 13.002 -35.815 1.00 69.25 98 PHE A C 1
ATOM 737 O O . PHE A 1 98 ? 25.934 12.890 -34.598 1.00 69.25 98 PHE A O 1
ATOM 744 N N . GLY A 1 99 ? 25.713 14.125 -36.454 1.00 73.06 99 GLY A N 1
ATOM 745 C CA . GLY A 1 99 ? 25.139 15.289 -35.772 1.00 73.06 99 GLY A CA 1
ATOM 746 C C . GLY A 1 99 ? 23.708 15.057 -35.270 1.00 73.06 99 GLY A C 1
ATOM 747 O O . GLY A 1 99 ? 23.403 15.344 -34.113 1.00 73.06 99 GLY A O 1
ATOM 748 N N . PHE A 1 100 ? 22.832 14.493 -36.109 1.00 78.75 100 PHE A N 1
ATOM 749 C CA . PHE A 1 100 ? 21.430 14.253 -35.743 1.00 78.75 100 PHE A CA 1
ATOM 750 C C . PHE A 1 100 ? 21.270 13.154 -34.686 1.00 78.75 100 PHE A C 1
ATOM 752 O O . PHE A 1 100 ? 20.463 13.301 -33.772 1.00 78.75 100 PHE A O 1
ATOM 759 N N . THR A 1 101 ? 22.060 12.080 -34.757 1.00 82.44 101 THR A N 1
ATOM 760 C CA . THR A 1 101 ? 22.011 10.996 -33.756 1.00 82.44 101 THR A CA 1
ATOM 761 C C . THR A 1 101 ? 22.452 11.473 -32.372 1.00 82.44 101 THR A C 1
ATOM 763 O O . THR A 1 101 ? 21.785 11.166 -31.385 1.00 82.44 101 THR A O 1
ATOM 766 N N . GLY A 1 102 ? 23.500 12.301 -32.293 1.00 84.81 102 GLY A N 1
ATOM 767 C CA . GLY A 1 102 ? 23.923 12.934 -31.042 1.00 84.81 102 GLY A CA 1
ATOM 768 C C . GLY A 1 102 ? 22.842 13.837 -30.438 1.00 84.81 102 GLY A C 1
ATOM 769 O O . GLY A 1 102 ? 22.541 13.726 -29.250 1.00 84.81 102 GLY A O 1
ATOM 770 N N . ALA A 1 103 ? 22.200 14.678 -31.256 1.00 88.06 103 ALA A N 1
ATOM 771 C CA . ALA A 1 103 ? 21.134 15.569 -30.794 1.00 88.06 103 ALA A CA 1
ATOM 772 C C . ALA A 1 103 ? 19.913 14.803 -30.251 1.00 88.06 103 ALA A C 1
ATOM 774 O O . ALA A 1 103 ? 19.377 15.160 -29.202 1.00 88.06 103 ALA A O 1
ATOM 775 N N . VAL A 1 104 ? 19.505 13.716 -30.914 1.00 92.50 104 VAL A N 1
ATOM 776 C CA . VAL A 1 104 ? 18.381 12.876 -30.463 1.00 92.50 104 VAL A CA 1
ATOM 777 C C . VAL A 1 104 ? 18.684 12.210 -29.120 1.00 92.50 104 VAL A C 1
ATOM 779 O O . VAL A 1 104 ? 17.830 12.215 -28.234 1.00 92.50 104 VAL A O 1
ATOM 782 N N . ILE A 1 105 ? 19.900 11.689 -28.926 1.00 93.31 105 ILE A N 1
ATOM 783 C CA . ILE A 1 105 ? 20.302 11.064 -27.656 1.00 93.31 105 ILE A CA 1
ATOM 784 C C . ILE A 1 105 ? 20.261 12.086 -26.514 1.00 93.31 105 ILE A C 1
ATOM 786 O O . ILE A 1 105 ? 19.716 11.792 -25.450 1.00 93.31 105 ILE A O 1
ATOM 790 N N . VAL A 1 106 ? 20.769 13.301 -26.737 1.00 94.19 106 VAL A N 1
ATOM 791 C CA . VAL A 1 106 ? 20.732 14.372 -25.728 1.00 94.19 106 VAL A CA 1
ATOM 792 C C . VAL A 1 106 ? 19.290 14.723 -25.353 1.00 94.19 106 VAL A C 1
ATOM 794 O O . VAL A 1 106 ? 18.977 14.831 -24.168 1.00 94.19 106 VAL A O 1
ATOM 797 N N . ILE A 1 107 ? 18.388 14.828 -26.332 1.00 95.06 107 ILE A N 1
ATOM 798 C CA . ILE A 1 107 ? 16.966 15.103 -26.079 1.00 95.06 107 ILE A CA 1
ATOM 799 C C . ILE A 1 107 ? 16.319 13.972 -25.269 1.00 95.06 107 ILE A C 1
ATOM 801 O O . ILE A 1 107 ? 15.605 14.247 -24.305 1.00 95.06 107 ILE A O 1
ATOM 805 N N . LEU A 1 108 ? 16.590 12.706 -25.601 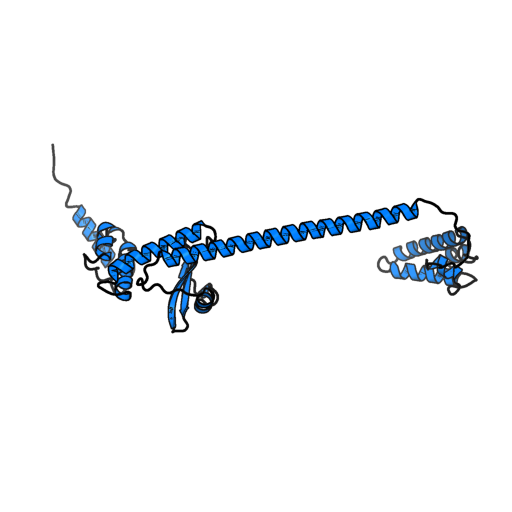1.00 95.50 108 LEU A N 1
ATOM 806 C CA . LEU A 1 108 ? 16.047 11.560 -24.863 1.00 95.50 108 LEU A CA 1
ATOM 807 C C . LEU A 1 108 ? 16.538 11.516 -23.411 1.00 95.50 108 LEU A C 1
ATOM 809 O O . LEU A 1 108 ? 15.745 11.249 -22.510 1.00 95.50 108 LEU A O 1
ATOM 813 N N . VAL A 1 109 ? 17.814 11.825 -23.165 1.00 96.25 109 VAL A N 1
ATOM 814 C CA . VAL A 1 109 ? 18.375 11.895 -21.805 1.00 96.25 109 VAL A CA 1
ATOM 815 C C . VAL A 1 109 ? 17.747 13.043 -21.013 1.00 96.25 109 VAL A C 1
ATOM 817 O O . VAL A 1 109 ? 17.362 12.851 -19.858 1.00 96.25 109 VAL A O 1
ATOM 820 N N . LEU A 1 110 ? 17.574 14.216 -21.628 1.00 95.62 110 LEU A N 1
ATOM 821 C CA . LEU A 1 110 ? 16.902 15.350 -20.992 1.00 95.62 110 LEU A CA 1
ATOM 822 C C . LEU A 1 110 ? 15.444 15.011 -20.648 1.00 95.62 110 LEU A C 1
ATOM 824 O O . LEU A 1 110 ? 15.038 15.197 -19.502 1.00 95.62 110 LEU A O 1
ATOM 828 N N . LEU A 1 111 ? 14.680 14.424 -21.572 1.00 96.19 111 LEU A N 1
ATOM 829 C CA . LEU A 1 111 ? 13.299 14.003 -21.308 1.00 96.19 111 LEU A CA 1
ATOM 830 C C . LEU A 1 111 ? 13.225 12.917 -20.227 1.00 96.19 111 LEU A C 1
ATOM 832 O O . LEU A 1 111 ? 12.396 13.008 -19.319 1.00 96.19 111 LEU A O 1
ATOM 836 N N . GLY A 1 112 ? 14.119 11.926 -20.275 1.00 96.38 112 GLY A N 1
ATOM 837 C CA . GLY A 1 112 ? 14.223 10.878 -19.262 1.00 96.38 112 GLY A CA 1
ATOM 838 C C . GLY A 1 112 ? 14.518 11.441 -17.872 1.00 96.38 112 GLY A C 1
ATOM 839 O O . GLY A 1 112 ? 13.831 11.094 -16.912 1.00 96.38 112 GLY A O 1
ATOM 840 N N . SER A 1 113 ? 15.471 12.372 -17.764 1.00 94.94 113 SER A N 1
ATOM 841 C CA . SER A 1 113 ? 15.799 13.033 -16.494 1.00 94.94 113 SER A CA 1
ATOM 842 C C . SER A 1 113 ? 14.637 13.866 -15.942 1.00 94.94 113 SER A C 1
ATOM 844 O O . SER A 1 113 ? 14.360 13.804 -14.745 1.00 94.94 113 SER A O 1
ATOM 846 N N . VAL A 1 114 ? 13.885 14.569 -16.799 1.00 96.50 114 VAL A N 1
ATOM 847 C CA . VAL A 1 114 ? 12.696 15.334 -16.392 1.00 96.50 114 VAL A CA 1
ATOM 848 C C . VAL A 1 114 ? 11.582 14.406 -15.907 1.00 96.50 114 VAL A C 1
ATOM 850 O O . VAL A 1 114 ? 10.968 14.678 -14.875 1.00 96.50 114 VAL A O 1
ATOM 853 N N . MET A 1 115 ? 11.328 13.294 -16.602 1.00 95.75 115 MET A N 1
ATOM 854 C CA . MET A 1 115 ? 10.344 12.297 -16.167 1.00 95.75 115 MET A CA 1
ATOM 855 C C . MET A 1 115 ? 10.742 11.652 -14.839 1.00 95.75 115 MET A C 1
ATOM 857 O O . MET A 1 115 ? 9.911 11.562 -13.936 1.00 95.75 115 MET A O 1
ATOM 861 N N . ALA A 1 116 ? 12.012 11.269 -14.681 1.00 94.94 116 ALA A N 1
ATOM 862 C CA . ALA A 1 116 ? 12.535 10.719 -13.434 1.00 94.94 116 ALA A CA 1
ATOM 863 C C . ALA A 1 116 ? 12.432 11.728 -12.281 1.00 94.94 116 ALA A C 1
ATOM 865 O O . ALA A 1 116 ? 11.976 11.370 -11.195 1.00 94.94 116 ALA A O 1
ATOM 866 N N . TYR A 1 117 ? 12.767 13.000 -12.523 1.00 96.31 117 TYR A N 1
ATOM 867 C CA . TYR A 1 117 ? 12.604 14.075 -11.545 1.00 96.31 117 TYR A CA 1
ATOM 868 C C . TYR A 1 117 ? 11.134 14.256 -11.155 1.00 96.31 117 TYR A C 1
ATOM 870 O O . TYR A 1 117 ? 10.810 14.289 -9.969 1.00 96.31 117 TYR A O 1
ATOM 878 N N . ARG A 1 118 ? 10.214 14.299 -12.126 1.00 95.56 118 ARG A N 1
ATOM 879 C CA . ARG A 1 118 ? 8.775 14.413 -11.844 1.00 95.56 118 ARG A CA 1
ATOM 880 C C . ARG A 1 118 ? 8.230 13.216 -11.084 1.00 95.56 118 ARG A C 1
ATOM 882 O O . ARG A 1 118 ? 7.442 13.402 -10.159 1.00 95.56 118 ARG A O 1
ATOM 889 N N . PHE A 1 119 ? 8.669 12.011 -11.428 1.00 92.62 119 PHE A N 1
ATOM 890 C CA . PHE A 1 119 ? 8.305 10.799 -10.708 1.00 92.62 119 PHE A CA 1
ATOM 891 C C . PHE A 1 119 ? 8.838 10.821 -9.272 1.00 92.62 119 PHE A C 1
ATOM 893 O O . PHE A 1 119 ? 8.098 10.522 -8.336 1.00 92.62 119 PHE A O 1
ATOM 900 N N . TRP A 1 120 ? 10.089 11.245 -9.077 1.00 91.25 120 TRP A N 1
ATOM 901 C CA . TRP A 1 120 ? 10.694 11.385 -7.755 1.00 91.25 120 TRP A CA 1
ATOM 902 C C . TRP A 1 120 ? 9.958 12.420 -6.898 1.00 91.25 120 TRP A C 1
ATOM 904 O O . TRP A 1 120 ? 9.591 12.118 -5.764 1.00 91.25 120 TRP A O 1
ATOM 914 N N . VAL A 1 121 ? 9.649 13.597 -7.455 1.00 91.44 121 VAL A N 1
ATOM 915 C CA . VAL A 1 121 ? 8.873 14.645 -6.773 1.00 91.44 121 VAL A CA 1
ATOM 916 C C . VAL A 1 121 ? 7.467 14.156 -6.434 1.00 91.44 121 VAL A C 1
ATOM 918 O O . VAL A 1 121 ? 7.019 14.341 -5.303 1.00 91.44 121 VAL A O 1
ATOM 921 N N . LYS A 1 122 ? 6.775 13.490 -7.368 1.00 87.75 122 LYS A N 1
ATOM 922 C CA . LYS A 1 122 ? 5.446 12.914 -7.112 1.00 87.75 122 LYS A CA 1
ATOM 923 C C . LYS A 1 122 ? 5.511 11.903 -5.966 1.00 87.75 122 LYS A C 1
ATOM 925 O O . LYS A 1 122 ? 4.734 11.992 -5.021 1.00 87.75 122 LYS A O 1
ATOM 930 N N . ARG A 1 123 ? 6.490 10.994 -6.000 1.00 83.19 123 ARG A N 1
ATOM 931 C CA . ARG A 1 123 ? 6.694 9.985 -4.953 1.00 83.19 123 ARG A CA 1
ATOM 932 C C . ARG A 1 123 ? 7.040 10.612 -3.601 1.00 83.19 123 ARG A C 1
ATOM 934 O O . ARG A 1 123 ? 6.614 10.087 -2.577 1.00 83.19 123 ARG A O 1
ATOM 941 N N . LYS A 1 124 ? 7.780 11.725 -3.587 1.00 86.06 124 LYS A N 1
ATOM 942 C CA . LYS A 1 124 ? 8.082 12.478 -2.364 1.00 86.06 124 LYS A CA 1
ATOM 943 C C . LYS A 1 124 ? 6.812 13.082 -1.755 1.00 86.06 124 LYS A C 1
ATOM 945 O O . LYS A 1 124 ? 6.571 12.871 -0.573 1.00 86.06 124 LYS A O 1
ATOM 950 N N . LYS A 1 125 ? 5.964 13.716 -2.574 1.00 81.69 125 LYS A N 1
ATOM 951 C CA . LYS A 1 125 ? 4.693 14.307 -2.122 1.00 81.69 125 LYS A CA 1
ATOM 952 C C . LYS A 1 125 ? 3.750 13.286 -1.479 1.00 81.69 125 LYS A C 1
ATOM 954 O O . LYS A 1 125 ? 3.199 13.573 -0.427 1.00 81.69 125 LYS A O 1
ATOM 959 N N . HIS A 1 126 ? 3.603 12.087 -2.052 1.00 77.56 126 HIS A N 1
ATOM 960 C CA . HIS A 1 126 ? 2.757 11.041 -1.451 1.00 77.56 126 HIS A CA 1
ATOM 961 C C . HIS A 1 126 ? 3.271 10.577 -0.080 1.00 77.56 126 HIS A C 1
ATOM 963 O O . HIS A 1 126 ? 2.480 10.356 0.830 1.00 77.56 126 HIS A O 1
ATOM 969 N N . LYS A 1 127 ? 4.596 10.463 0.092 1.00 80.44 127 LYS A N 1
ATOM 970 C CA . LYS A 1 127 ? 5.186 10.115 1.394 1.00 80.44 127 LYS A CA 1
ATOM 971 C C . LYS A 1 127 ? 4.952 11.209 2.432 1.00 80.44 127 LYS A C 1
ATOM 973 O O . LYS A 1 127 ? 4.598 10.893 3.558 1.00 80.44 127 LYS A O 1
ATOM 978 N N . GLU A 1 128 ? 5.152 12.471 2.053 1.00 85.62 128 GLU A N 1
ATOM 979 C CA . GLU A 1 128 ? 4.909 13.616 2.938 1.00 85.62 128 GLU A CA 1
ATOM 980 C C . GLU A 1 128 ? 3.429 13.702 3.337 1.00 85.62 128 GLU A C 1
ATOM 982 O O . GLU A 1 128 ? 3.139 13.862 4.517 1.00 85.62 128 GLU A O 1
ATOM 987 N N . ALA A 1 129 ? 2.499 13.495 2.397 1.00 83.31 129 ALA A N 1
ATOM 988 C CA . ALA A 1 129 ? 1.064 13.464 2.682 1.00 83.31 129 ALA A CA 1
ATOM 989 C C . ALA A 1 129 ? 0.686 12.355 3.677 1.00 83.31 129 ALA A C 1
ATOM 991 O O . ALA A 1 129 ? 0.005 12.631 4.659 1.00 83.31 129 ALA A O 1
ATOM 992 N N . HIS A 1 130 ? 1.190 11.131 3.485 1.00 82.06 130 HIS A N 1
ATOM 993 C CA . HIS A 1 130 ? 0.932 10.029 4.415 1.00 82.06 130 HIS A CA 1
ATOM 994 C C . HIS A 1 130 ? 1.526 10.288 5.809 1.00 82.06 130 HIS A C 1
ATOM 996 O O . HIS A 1 130 ? 0.877 10.036 6.819 1.00 82.06 130 HIS A O 1
ATOM 1002 N N . ILE A 1 131 ? 2.745 10.838 5.883 1.00 85.88 131 ILE A N 1
ATOM 1003 C CA . ILE A 1 131 ? 3.364 11.210 7.165 1.00 85.88 131 ILE A CA 1
ATOM 1004 C C . ILE A 1 131 ? 2.525 12.278 7.873 1.00 85.88 131 ILE A C 1
ATOM 1006 O O . ILE A 1 131 ? 2.282 12.158 9.073 1.00 85.88 131 ILE A O 1
ATOM 1010 N N . MET A 1 132 ? 2.064 13.297 7.145 1.00 85.88 132 MET A N 1
ATOM 1011 C CA . MET A 1 132 ? 1.191 14.336 7.690 1.00 85.88 132 MET A CA 1
ATOM 1012 C C . MET A 1 132 ? -0.134 13.751 8.185 1.00 85.88 132 MET A C 1
ATOM 1014 O O . MET A 1 132 ? -0.540 14.072 9.297 1.00 85.88 132 MET A O 1
ATOM 1018 N N . PHE A 1 133 ? -0.759 12.850 7.421 1.00 86.12 133 PHE A N 1
ATOM 1019 C CA . PHE A 1 133 ? 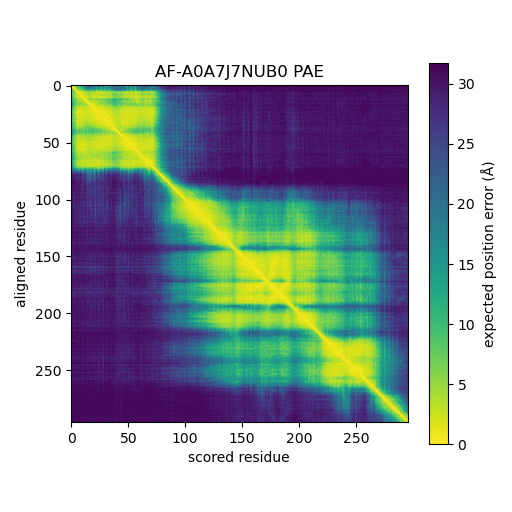-1.985 12.156 7.821 1.00 86.12 133 PHE A CA 1
ATOM 1020 C C . PHE A 1 133 ? -1.800 11.365 9.122 1.00 86.12 133 PHE A C 1
ATOM 1022 O O . PHE A 1 133 ? -2.505 11.616 10.095 1.00 86.12 133 PHE A O 1
ATOM 1029 N N . VAL A 1 134 ? -0.797 10.481 9.188 1.00 84.31 134 VAL A N 1
ATOM 1030 C CA . VAL A 1 134 ? -0.512 9.675 10.390 1.00 84.31 134 VAL A CA 1
ATOM 1031 C C . VAL A 1 134 ? -0.199 10.567 11.594 1.00 84.31 134 VAL A C 1
ATOM 1033 O O . VAL A 1 134 ? -0.620 10.273 12.712 1.00 84.31 134 VAL A O 1
ATOM 1036 N N . THR A 1 135 ? 0.523 11.670 11.378 1.00 86.56 135 THR A N 1
ATOM 1037 C CA . THR A 1 135 ? 0.831 12.639 12.441 1.00 86.56 135 THR A CA 1
ATOM 1038 C C . THR A 1 135 ? -0.432 13.342 12.934 1.00 86.56 135 THR A C 1
ATOM 1040 O O . THR A 1 135 ? -0.588 13.513 14.140 1.00 86.56 135 THR A O 1
ATOM 1043 N N . ASN A 1 136 ? -1.342 13.703 12.027 1.00 86.81 136 ASN A N 1
ATOM 1044 C CA . ASN A 1 136 ? -2.611 14.335 12.369 1.00 86.81 136 ASN A CA 1
ATOM 1045 C C . ASN A 1 136 ? -3.525 13.381 13.151 1.00 86.81 136 ASN A C 1
ATOM 1047 O O . ASN A 1 136 ? -3.970 13.742 14.232 1.00 86.81 136 ASN A O 1
ATOM 1051 N N . VAL A 1 137 ? -3.713 12.142 12.678 1.00 83.88 137 VAL A N 1
ATOM 1052 C CA . VAL A 1 137 ? -4.507 11.119 13.391 1.00 83.88 137 VAL A CA 1
ATOM 1053 C C . VAL A 1 137 ? -3.919 10.822 14.773 1.00 83.88 137 VAL A C 1
ATOM 1055 O O . VAL A 1 137 ? -4.636 10.631 15.748 1.00 83.88 137 VAL A O 1
ATOM 1058 N N . ARG A 1 138 ? -2.589 10.818 14.905 1.00 83.25 138 ARG A N 1
ATOM 1059 C CA . ARG A 1 138 ? -1.952 10.663 16.217 1.00 83.25 138 ARG A CA 1
ATOM 1060 C C . ARG A 1 138 ? -2.203 11.848 17.148 1.00 83.25 138 ARG A C 1
ATOM 1062 O O . ARG A 1 138 ? -2.238 11.643 18.354 1.00 83.25 138 ARG A O 1
ATOM 1069 N N . ALA A 1 139 ? -2.321 13.058 16.611 1.00 82.69 139 ALA A N 1
ATOM 1070 C CA . ALA A 1 139 ? -2.579 14.257 17.399 1.00 82.69 139 ALA A CA 1
ATOM 1071 C C . ALA A 1 139 ? -4.051 14.387 17.820 1.00 82.69 139 ALA A C 1
ATOM 1073 O O . ALA A 1 139 ? -4.317 15.002 18.849 1.00 82.69 139 ALA A O 1
ATOM 1074 N N . THR A 1 140 ? -4.988 13.826 17.047 1.00 79.81 140 THR A N 1
ATOM 1075 C CA . THR A 1 140 ? -6.413 13.796 17.409 1.00 79.81 140 THR A CA 1
ATOM 1076 C C . THR A 1 140 ? -6.705 12.788 18.517 1.00 79.81 140 THR A C 1
ATOM 1078 O O . THR A 1 140 ? -7.564 13.056 19.349 1.00 79.81 140 THR A O 1
ATOM 1081 N N . LEU A 1 141 ? -5.949 11.686 18.576 1.00 74.56 141 LEU A N 1
ATOM 1082 C CA . LEU A 1 141 ? -6.072 10.692 19.639 1.00 74.56 141 LEU A CA 1
ATOM 1083 C C . LEU A 1 141 ? -5.650 11.254 21.004 1.00 74.56 141 LEU A C 1
ATOM 1085 O O . LEU A 1 141 ? -4.543 11.779 21.172 1.00 74.56 141 LEU A O 1
ATOM 1089 N N . LYS A 1 142 ? -6.503 11.087 22.016 1.00 68.81 142 LYS A N 1
ATOM 1090 C CA . LYS A 1 142 ? -6.199 11.429 23.407 1.00 68.81 142 LYS A CA 1
ATOM 1091 C C . LYS A 1 142 ? -5.014 10.582 23.911 1.00 68.81 142 LYS A C 1
ATOM 1093 O O . LYS A 1 142 ? -4.837 9.421 23.553 1.00 68.81 142 LYS A O 1
ATOM 1098 N N . PRO A 1 143 ? -4.179 11.112 24.816 1.00 62.25 143 PRO A N 1
ATOM 1099 C CA . PRO A 1 143 ? -3.003 10.387 25.307 1.00 62.25 143 PRO A CA 1
ATOM 1100 C C . PRO A 1 143 ? -3.324 9.133 26.147 1.00 62.25 143 PRO A C 1
ATOM 1102 O O . PRO A 1 143 ? -2.420 8.345 26.410 1.00 62.25 143 PRO A O 1
ATOM 1105 N N . ASN A 1 144 ? -4.583 8.923 26.555 1.00 61.47 144 ASN A N 1
ATOM 1106 C CA . ASN A 1 144 ? -4.994 7.844 27.464 1.00 61.47 144 ASN A CA 1
ATOM 1107 C C . ASN A 1 144 ? -5.964 6.825 26.838 1.00 61.47 144 ASN A C 1
ATOM 1109 O O . ASN A 1 144 ? -6.502 5.987 27.558 1.00 61.47 144 ASN A O 1
ATOM 1113 N N . THR A 1 145 ? -6.179 6.847 25.520 1.00 64.12 145 THR A N 1
ATOM 1114 C CA . THR A 1 145 ? -7.194 6.006 24.852 1.00 64.12 145 THR A CA 1
ATOM 1115 C C . THR A 1 145 ? -6.836 4.515 24.787 1.00 64.12 145 THR A C 1
ATOM 1117 O O . THR A 1 145 ? -7.615 3.703 24.298 1.00 64.12 145 THR A O 1
ATOM 1120 N N . GLY A 1 146 ? -5.642 4.117 25.243 1.00 67.75 146 GLY A N 1
ATOM 1121 C CA . GLY A 1 146 ? -5.176 2.725 25.175 1.00 67.75 146 GLY A CA 1
ATOM 1122 C C . GLY A 1 146 ? -4.909 2.218 23.751 1.00 67.75 146 GLY A C 1
ATOM 1123 O O . GLY A 1 146 ? -4.686 1.023 23.565 1.00 67.75 146 GLY A O 1
ATOM 1124 N N . ALA A 1 147 ? -4.917 3.106 22.750 1.00 77.19 147 ALA A N 1
ATOM 1125 C CA . ALA A 1 147 ? -4.628 2.774 21.362 1.00 77.19 147 ALA A CA 1
ATOM 1126 C C . ALA A 1 147 ? -3.149 2.393 21.182 1.00 77.19 147 ALA A C 1
ATOM 1128 O O . ALA A 1 147 ? -2.242 3.104 21.623 1.00 77.19 147 ALA A O 1
ATOM 1129 N N . ILE A 1 148 ? -2.903 1.269 20.505 1.00 82.50 148 ILE A N 1
ATOM 1130 C CA . ILE A 1 148 ? -1.560 0.740 20.244 1.00 82.50 148 ILE A CA 1
ATOM 1131 C C . ILE A 1 148 ? -1.246 0.901 18.757 1.00 82.50 148 ILE A C 1
ATOM 1133 O O . ILE A 1 148 ? -2.039 0.524 17.896 1.00 82.50 148 ILE A O 1
ATOM 1137 N N . TRP A 1 149 ? -0.070 1.450 18.456 1.00 84.81 149 TRP A N 1
ATOM 1138 C CA . TRP A 1 149 ? 0.409 1.627 17.088 1.00 84.81 149 TRP A CA 1
ATOM 1139 C C . TRP A 1 149 ? 1.253 0.431 16.654 1.00 84.81 149 TRP A C 1
ATOM 1141 O O . TRP A 1 149 ? 2.309 0.181 17.232 1.00 84.81 149 TRP A O 1
ATOM 1151 N N . PHE A 1 150 ? 0.823 -0.251 15.594 1.00 89.62 150 PHE A N 1
ATOM 1152 C CA . PHE A 1 150 ? 1.539 -1.385 15.011 1.00 89.62 150 PHE A CA 1
ATOM 1153 C C . PHE A 1 150 ? 2.258 -0.990 13.723 1.00 89.62 150 PHE A C 1
ATOM 1155 O O . PHE A 1 150 ? 1.773 -0.172 12.937 1.00 89.62 150 PHE A O 1
ATOM 1162 N N . GLN A 1 151 ? 3.416 -1.601 13.471 1.00 89.81 151 GLN A N 1
ATOM 1163 C CA . GLN A 1 151 ? 4.051 -1.502 12.158 1.00 89.81 151 GLN A CA 1
ATOM 1164 C C . GLN A 1 151 ? 3.365 -2.456 11.178 1.00 89.81 151 GLN A C 1
ATOM 1166 O O . GLN A 1 151 ? 3.044 -3.587 11.528 1.00 89.81 151 GLN A O 1
ATOM 1171 N N . VAL A 1 152 ? 3.231 -2.056 9.909 1.00 90.38 152 VAL A N 1
ATOM 1172 C CA . VAL A 1 152 ? 2.616 -2.914 8.875 1.00 90.38 152 VAL A CA 1
ATOM 1173 C C . VAL A 1 152 ? 3.300 -4.283 8.784 1.00 90.38 152 VAL A C 1
ATOM 1175 O O . VAL A 1 152 ? 2.620 -5.291 8.653 1.00 90.38 152 VAL A O 1
ATOM 1178 N N . ARG A 1 153 ? 4.631 -4.338 8.933 1.00 93.38 153 ARG A N 1
ATOM 1179 C CA . ARG A 1 153 ? 5.406 -5.595 8.907 1.00 93.38 153 ARG A CA 1
ATOM 1180 C C . ARG A 1 153 ? 5.033 -6.557 10.033 1.00 93.38 153 ARG A C 1
ATOM 1182 O O . ARG A 1 153 ? 5.077 -7.766 9.849 1.00 93.38 153 ARG A O 1
ATOM 1189 N N . GLU A 1 154 ? 4.687 -6.019 11.196 1.00 94.94 154 GLU A N 1
ATOM 1190 C CA . GLU A 1 154 ? 4.261 -6.814 12.345 1.00 94.94 154 GLU A CA 1
ATOM 1191 C C . GLU A 1 154 ? 2.894 -7.447 12.076 1.00 94.94 154 GLU A C 1
ATOM 1193 O O . GLU A 1 154 ? 2.708 -8.641 12.293 1.00 94.94 154 GLU A O 1
ATOM 1198 N N . LEU A 1 155 ? 1.967 -6.669 11.508 1.00 95.75 155 LEU A N 1
ATOM 1199 C CA . LEU A 1 155 ? 0.648 -7.156 11.103 1.00 95.75 155 LEU A CA 1
ATOM 1200 C C . LEU A 1 155 ? 0.734 -8.153 9.939 1.00 95.75 155 LEU A C 1
ATOM 1202 O O . LEU A 1 155 ? 0.012 -9.149 9.918 1.00 95.75 155 LEU A O 1
ATOM 1206 N N . GLU A 1 156 ? 1.640 -7.922 8.991 1.00 95.75 156 GLU A N 1
ATOM 1207 C CA . GLU A 1 156 ? 1.928 -8.842 7.890 1.00 95.75 156 GLU A CA 1
ATOM 1208 C C . GLU A 1 156 ? 2.438 -10.182 8.428 1.00 95.75 156 GLU A C 1
ATOM 1210 O O . GLU A 1 156 ? 1.936 -11.234 8.042 1.00 95.75 156 GLU A O 1
ATOM 1215 N N . GLN A 1 157 ? 3.369 -10.168 9.385 1.00 96.75 157 GLN A N 1
ATOM 1216 C CA . GLN A 1 157 ? 3.846 -11.393 10.022 1.00 96.75 157 GLN A CA 1
ATOM 1217 C C . GLN A 1 157 ? 2.738 -12.091 10.821 1.00 96.75 157 GLN A C 1
ATOM 1219 O O . GLN A 1 157 ? 2.571 -13.304 10.693 1.00 96.75 157 GLN A O 1
ATOM 1224 N N . ALA A 1 158 ? 1.952 -11.336 11.594 1.00 96.88 158 ALA A N 1
ATOM 1225 C CA . ALA A 1 158 ? 0.862 -11.874 12.404 1.00 96.88 158 ALA A CA 1
ATOM 1226 C C . ALA A 1 158 ? -0.239 -12.539 11.561 1.00 96.88 158 ALA A C 1
ATOM 1228 O O . ALA A 1 158 ? -0.878 -13.480 12.026 1.00 96.88 158 ALA A O 1
ATOM 1229 N N . THR A 1 159 ? -0.457 -12.063 10.332 1.00 96.94 159 THR A N 1
ATOM 1230 C CA . THR A 1 159 ? -1.472 -12.572 9.387 1.00 96.94 159 THR A CA 1
ATOM 1231 C C . THR A 1 159 ? -0.901 -13.523 8.330 1.00 96.94 159 THR A C 1
ATOM 1233 O O . THR A 1 159 ? -1.632 -13.962 7.435 1.00 96.94 159 THR A O 1
ATOM 1236 N N . GLU A 1 160 ? 0.388 -13.861 8.431 1.00 96.12 160 GLU A N 1
ATOM 1237 C CA . GLU A 1 160 ? 1.124 -14.716 7.492 1.00 96.12 160 GLU A CA 1
ATOM 1238 C C . GLU A 1 160 ? 1.086 -14.187 6.047 1.00 96.12 160 GLU A C 1
ATOM 1240 O O . GLU A 1 160 ? 0.803 -14.921 5.098 1.00 96.12 160 GLU A O 1
ATOM 1245 N N . GLY A 1 161 ? 1.349 -12.889 5.890 1.00 95.12 161 GLY A N 1
ATOM 1246 C CA . GLY A 1 161 ? 1.323 -12.187 4.610 1.00 95.12 161 GLY A CA 1
ATOM 1247 C C . GLY A 1 161 ? -0.089 -11.875 4.123 1.00 95.12 161 GLY A C 1
ATOM 1248 O O . GLY A 1 161 ? -0.325 -11.921 2.919 1.00 95.12 161 GLY A O 1
ATOM 1249 N N . PHE A 1 162 ? -1.037 -11.616 5.035 1.00 95.12 162 PHE A N 1
ATOM 1250 C CA . PHE A 1 162 ? -2.460 -11.444 4.711 1.00 95.12 162 PHE A CA 1
ATOM 1251 C C . PHE A 1 162 ? -3.024 -12.639 3.925 1.00 95.12 162 PHE A C 1
ATOM 1253 O O . PHE A 1 162 ? -3.688 -12.502 2.897 1.00 95.12 162 PHE A O 1
ATOM 1260 N N . SER A 1 163 ? -2.710 -13.848 4.398 1.00 93.94 163 SER A N 1
ATOM 1261 C CA . SER A 1 163 ? -3.089 -15.081 3.713 1.00 93.94 163 SER A CA 1
ATOM 1262 C C . SER A 1 163 ? -4.606 -15.280 3.693 1.00 93.94 163 SER A C 1
ATOM 1264 O O . SER A 1 163 ? -5.285 -15.090 4.701 1.00 93.94 163 SER A O 1
ATOM 1266 N N . GLN A 1 164 ? -5.137 -15.778 2.573 1.00 94.06 164 GLN A N 1
ATOM 1267 C CA . GLN A 1 164 ? -6.561 -16.112 2.422 1.00 94.06 164 GLN A CA 1
ATOM 1268 C C . GLN A 1 164 ? -7.059 -17.123 3.465 1.00 94.06 164 GLN A C 1
ATOM 1270 O O . GLN A 1 164 ? -8.223 -17.090 3.845 1.00 94.06 164 GLN A O 1
ATOM 1275 N N . ARG A 1 165 ? -6.181 -17.983 4.001 1.00 94.38 165 ARG A N 1
ATOM 1276 C CA . ARG A 1 165 ? -6.539 -18.915 5.089 1.00 94.38 165 ARG A CA 1
ATOM 1277 C C . ARG A 1 165 ? -6.905 -18.216 6.400 1.00 94.38 165 ARG A C 1
ATOM 1279 O O . ARG A 1 165 ? -7.570 -18.808 7.241 1.00 94.38 165 ARG A O 1
ATOM 1286 N N . ASN A 1 166 ? -6.455 -16.976 6.562 1.00 93.88 166 ASN A N 1
ATOM 1287 C CA . ASN A 1 166 ? -6.739 -16.137 7.713 1.00 93.88 166 ASN A CA 1
ATOM 1288 C C . ASN A 1 166 ? -7.860 -15.134 7.42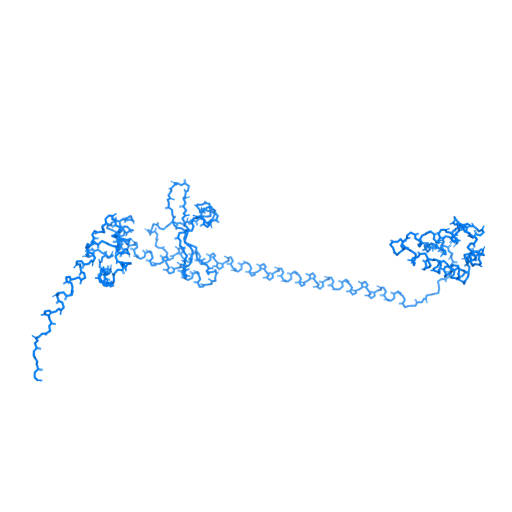8 1.00 93.88 166 ASN A C 1
ATOM 1290 O O . ASN A 1 166 ? -8.189 -14.354 8.312 1.00 93.88 166 ASN A O 1
ATOM 1294 N N . LEU A 1 167 ? -8.465 -15.128 6.237 1.00 93.81 167 LEU A N 1
ATOM 1295 C CA . LEU A 1 167 ? -9.610 -14.273 5.944 1.00 93.81 167 LEU A CA 1
ATOM 1296 C C . LEU A 1 167 ? -10.784 -14.644 6.861 1.00 93.81 167 LEU A C 1
ATOM 1298 O O . LEU A 1 167 ? -11.241 -15.785 6.857 1.00 93.81 167 LEU A O 1
ATOM 1302 N N . ILE A 1 168 ? -11.287 -13.674 7.623 1.00 94.00 168 ILE A N 1
ATOM 1303 C CA . ILE A 1 168 ? -12.475 -13.856 8.471 1.00 94.00 168 ILE A CA 1
ATOM 1304 C C . ILE A 1 168 ? -13.703 -13.124 7.931 1.00 94.00 168 ILE A C 1
ATOM 1306 O O . ILE A 1 168 ? -14.824 -13.490 8.272 1.00 94.00 168 ILE A O 1
ATOM 1310 N N . GLY A 1 169 ? -13.520 -12.127 7.062 1.00 90.19 169 GLY A N 1
ATOM 1311 C CA . GLY A 1 169 ? -14.631 -11.449 6.401 1.00 90.19 169 GLY A CA 1
ATOM 1312 C C . GLY A 1 169 ? -14.177 -10.414 5.379 1.00 90.19 169 GLY A C 1
ATOM 1313 O O . GLY A 1 169 ? -13.093 -9.849 5.490 1.00 90.19 169 GLY A O 1
ATOM 1314 N N . GLN A 1 170 ? -15.024 -10.156 4.387 1.00 91.38 170 GLN A N 1
ATOM 1315 C CA . GLN A 1 170 ? -14.825 -9.125 3.371 1.00 91.38 170 GLN A CA 1
ATOM 1316 C C . GLN A 1 170 ? -16.146 -8.387 3.142 1.00 91.38 170 GLN A C 1
ATOM 1318 O O . GLN A 1 170 ? -17.195 -9.017 3.016 1.00 91.38 170 GLN A O 1
ATOM 1323 N N . GLY A 1 171 ? -16.092 -7.059 3.082 1.00 82.31 171 GLY A N 1
ATOM 1324 C CA . GLY A 1 171 ? -17.244 -6.202 2.811 1.00 82.31 171 GLY A CA 1
ATOM 1325 C C . GLY A 1 171 ? -16.834 -4.903 2.119 1.00 82.31 171 GLY A C 1
ATOM 1326 O O . GLY A 1 171 ? -15.680 -4.741 1.726 1.00 82.31 171 GLY A O 1
ATOM 1327 N N . GLY A 1 172 ? -17.779 -3.967 1.982 1.00 79.38 172 GLY A N 1
ATOM 1328 C CA . GLY A 1 172 ? -17.522 -2.666 1.346 1.00 79.38 172 GLY A CA 1
ATOM 1329 C C . GLY A 1 172 ? -16.423 -1.857 2.041 1.00 79.38 172 GLY A C 1
ATOM 1330 O O . GLY A 1 172 ? -15.634 -1.202 1.377 1.00 79.38 172 GLY A O 1
ATOM 1331 N N . ASN A 1 173 ? -16.307 -1.997 3.362 1.00 74.81 173 ASN A N 1
ATOM 1332 C CA . ASN A 1 173 ? -15.355 -1.250 4.188 1.00 74.81 173 ASN A CA 1
ATOM 1333 C C . ASN A 1 173 ? -13.997 -1.971 4.319 1.00 74.81 173 ASN A C 1
ATOM 1335 O O . ASN A 1 173 ? -13.234 -1.685 5.238 1.00 74.81 173 ASN A O 1
ATOM 1339 N N . GLY A 1 174 ? -13.720 -2.973 3.478 1.00 86.31 174 GLY A N 1
ATOM 1340 C CA . GLY A 1 174 ? -12.435 -3.668 3.438 1.00 86.31 174 GLY A CA 1
ATOM 1341 C C . GLY A 1 174 ? -12.475 -5.149 3.812 1.00 86.31 174 GLY A C 1
ATOM 1342 O O . GLY A 1 174 ? -13.514 -5.816 3.788 1.00 86.31 174 GLY A O 1
ATOM 1343 N N . VAL A 1 175 ? -11.293 -5.678 4.120 1.00 91.25 175 VAL A N 1
ATOM 1344 C CA . VAL A 1 175 ? -11.032 -7.104 4.340 1.00 91.25 175 VAL A CA 1
ATOM 1345 C C . VAL A 1 175 ? -10.480 -7.309 5.738 1.00 91.25 175 VAL A C 1
ATOM 1347 O O . VAL A 1 175 ? -9.558 -6.612 6.146 1.00 91.25 175 VAL A O 1
ATOM 1350 N N . VAL A 1 176 ? -11.011 -8.273 6.477 1.00 94.44 176 VAL A N 1
ATOM 1351 C CA . VAL A 1 176 ? -10.575 -8.573 7.838 1.00 94.44 176 VAL A CA 1
ATOM 1352 C C . VAL A 1 176 ? -9.881 -9.926 7.868 1.00 94.44 176 VAL A C 1
ATOM 1354 O O . VAL A 1 176 ? -10.444 -10.934 7.435 1.00 94.44 176 VAL A O 1
ATOM 1357 N N . TYR A 1 177 ? -8.671 -9.948 8.419 1.00 96.31 177 TYR A N 1
ATOM 1358 C CA . TYR A 1 177 ? -7.857 -11.143 8.606 1.00 96.31 177 TYR A CA 1
ATOM 1359 C C . TYR A 1 177 ? -7.682 -11.458 10.090 1.00 96.31 177 TYR A C 1
ATOM 1361 O O . TYR A 1 177 ? -7.523 -10.566 10.919 1.00 96.31 177 TYR A O 1
ATOM 1369 N N . LYS A 1 178 ? -7.648 -12.739 10.433 1.00 96.81 178 LYS A N 1
ATOM 1370 C CA . LYS A 1 178 ? -7.163 -13.239 11.713 1.00 96.81 178 LYS A CA 1
ATOM 1371 C C . LYS A 1 178 ? -5.641 -13.117 11.760 1.00 96.81 178 LYS A C 1
ATOM 1373 O O . LYS A 1 178 ? -4.958 -13.471 10.804 1.00 96.81 178 LYS A O 1
ATOM 1378 N N . GLY A 1 179 ? -5.108 -12.670 12.887 1.00 96.50 179 GLY A N 1
ATOM 1379 C CA . GLY A 1 179 ? -3.674 -12.671 13.141 1.00 96.50 179 GLY A CA 1
ATOM 1380 C C . GLY A 1 179 ? -3.332 -13.143 14.547 1.00 96.50 179 GLY A C 1
ATOM 1381 O O . GLY A 1 179 ? -4.183 -13.144 15.439 1.00 96.50 179 GLY A O 1
ATOM 1382 N N . ILE A 1 180 ? -2.079 -13.547 14.734 1.00 96.81 180 ILE A N 1
ATOM 1383 C CA . ILE A 1 180 ? -1.508 -13.880 16.041 1.00 96.81 180 ILE A CA 1
ATOM 1384 C C . ILE A 1 180 ? -0.207 -13.092 16.194 1.00 96.81 180 ILE A C 1
ATOM 1386 O O . ILE A 1 180 ? 0.741 -13.300 15.439 1.00 96.81 180 ILE A O 1
ATOM 1390 N N . LEU A 1 181 ? -0.178 -12.168 17.155 1.00 94.31 181 LEU A N 1
ATOM 1391 C CA . LEU A 1 181 ? 1.009 -11.379 17.497 1.00 94.31 181 LEU A CA 1
ATOM 1392 C C . LEU A 1 181 ? 2.104 -12.260 18.128 1.00 94.31 181 LEU A C 1
ATOM 1394 O O . LEU A 1 181 ? 1.861 -13.399 18.536 1.00 94.31 181 LEU A O 1
ATOM 1398 N N . MET A 1 182 ? 3.328 -11.731 18.245 1.00 92.62 182 MET A N 1
ATOM 1399 C CA . MET A 1 182 ? 4.461 -12.469 18.832 1.00 92.62 182 MET A CA 1
ATOM 1400 C C . MET A 1 182 ? 4.226 -12.883 20.291 1.00 92.62 182 MET A C 1
ATOM 1402 O O . MET A 1 182 ? 4.705 -13.927 20.733 1.00 92.62 182 MET A O 1
ATOM 1406 N N . ASP A 1 183 ? 3.459 -12.087 21.031 1.00 93.56 183 ASP A N 1
ATOM 1407 C CA . ASP A 1 183 ? 3.038 -12.351 22.409 1.00 93.56 183 ASP A CA 1
ATOM 1408 C C . ASP A 1 183 ? 1.905 -13.395 22.515 1.00 93.56 183 ASP A C 1
ATOM 1410 O O . ASP A 1 183 ? 1.448 -13.705 23.615 1.00 93.56 183 ASP A O 1
ATOM 1414 N N . ARG A 1 184 ? 1.485 -13.981 21.384 1.00 93.44 184 ARG A N 1
ATOM 1415 C CA . ARG A 1 184 ? 0.354 -14.911 21.228 1.00 93.44 184 ARG A CA 1
ATOM 1416 C C . ARG A 1 184 ? -1.025 -14.283 21.412 1.00 93.44 184 ARG A C 1
ATOM 1418 O O . ARG A 1 184 ? -2.012 -15.011 21.542 1.00 93.44 184 ARG A O 1
ATOM 1425 N N . THR A 1 185 ? -1.126 -12.959 21.358 1.00 91.31 185 THR A N 1
ATOM 1426 C CA . THR A 1 185 ? -2.418 -12.278 21.340 1.00 91.31 185 THR A CA 1
ATOM 1427 C C . THR A 1 185 ? -3.103 -12.492 19.987 1.00 91.31 185 THR A C 1
ATOM 1429 O O . THR A 1 185 ? -2.542 -12.197 18.930 1.00 91.31 185 THR A O 1
ATOM 1432 N N . ASN A 1 186 ? -4.332 -13.018 20.014 1.00 92.81 186 ASN A N 1
ATOM 1433 C CA . ASN A 1 186 ? -5.173 -13.125 18.822 1.00 92.81 186 ASN A CA 1
ATOM 1434 C C . ASN A 1 186 ? -5.718 -11.743 18.459 1.00 92.81 186 ASN A C 1
ATOM 1436 O O . ASN A 1 186 ? -6.315 -11.075 19.302 1.00 92.81 186 ASN A O 1
ATOM 1440 N N . ILE A 1 187 ? -5.567 -11.355 17.198 1.00 93.81 187 ILE A N 1
ATOM 1441 C CA . ILE A 1 187 ? -6.036 -10.072 16.676 1.00 93.81 187 ILE A CA 1
ATOM 1442 C C . ILE A 1 187 ? -6.885 -10.261 15.421 1.00 93.81 187 ILE A C 1
ATOM 1444 O O . ILE A 1 187 ? -6.781 -11.268 14.717 1.00 93.81 187 ILE A O 1
ATOM 1448 N N . ALA A 1 188 ? -7.710 -9.259 15.132 1.00 94.00 188 ALA A N 1
ATOM 1449 C CA . ALA A 1 188 ? -8.355 -9.085 13.841 1.00 94.00 188 ALA A CA 1
ATOM 1450 C C . ALA A 1 188 ? -7.744 -7.851 13.168 1.00 94.00 188 ALA A C 1
ATOM 1452 O O . ALA A 1 188 ? -7.791 -6.755 13.721 1.00 94.00 188 ALA A O 1
ATOM 1453 N N . VAL A 1 189 ? -7.150 -8.032 11.991 1.00 94.12 189 VAL A N 1
ATOM 1454 C CA . VAL A 1 189 ? -6.532 -6.963 11.204 1.00 94.12 189 VAL A CA 1
ATOM 1455 C C . VAL A 1 189 ? -7.470 -6.601 10.066 1.00 94.12 189 VAL A C 1
ATOM 1457 O O . VAL A 1 189 ? -7.653 -7.387 9.137 1.00 94.12 189 VAL A O 1
ATOM 1460 N N . LYS A 1 190 ? -8.068 -5.412 10.140 1.00 92.62 190 LYS A N 1
ATOM 1461 C CA . LYS A 1 190 ? -8.890 -4.855 9.066 1.00 92.62 190 LYS A CA 1
ATOM 1462 C C . LYS A 1 190 ? -8.016 -4.045 8.112 1.00 92.62 190 LYS A C 1
ATOM 1464 O O . LYS A 1 190 ? -7.353 -3.096 8.514 1.00 92.62 190 LYS A O 1
ATOM 1469 N N . MET A 1 191 ? -8.026 -4.441 6.849 1.00 88.56 191 MET A N 1
ATOM 1470 C CA . MET A 1 191 ? -7.355 -3.783 5.740 1.00 88.56 191 MET A CA 1
ATOM 1471 C C . MET A 1 191 ? -8.392 -3.032 4.906 1.00 88.56 191 MET A C 1
ATOM 1473 O O . MET A 1 191 ? -9.284 -3.652 4.324 1.00 88.56 191 MET A O 1
ATOM 1477 N N . LEU A 1 192 ? -8.266 -1.708 4.837 1.00 85.50 192 LEU A N 1
ATOM 1478 C CA . LEU A 1 192 ? -9.067 -0.875 3.941 1.00 85.50 192 LEU A CA 1
ATOM 1479 C C . LEU A 1 192 ? -8.540 -1.039 2.507 1.00 85.50 192 LEU A C 1
ATOM 1481 O O . LEU A 1 192 ? -7.329 -1.053 2.288 1.00 85.50 192 LEU A O 1
ATOM 1485 N N . LEU A 1 193 ? -9.445 -1.244 1.546 1.00 71.81 193 LEU A N 1
ATOM 1486 C CA . LEU A 1 193 ? -9.092 -1.529 0.146 1.00 71.81 193 LEU A CA 1
ATOM 1487 C C . LEU A 1 193 ? -8.910 -0.259 -0.696 1.00 71.81 193 LEU A C 1
ATOM 1489 O O . LEU A 1 193 ? -8.153 -0.285 -1.667 1.00 71.81 193 LEU A O 1
ATOM 1493 N N . ASP A 1 194 ? -9.566 0.840 -0.319 1.00 67.19 194 ASP A N 1
ATOM 1494 C CA . ASP A 1 194 ? -9.413 2.133 -0.982 1.00 67.19 194 ASP A CA 1
ATOM 1495 C C . ASP A 1 194 ? -8.163 2.837 -0.432 1.00 67.19 194 ASP A C 1
ATOM 1497 O O . ASP A 1 194 ? -8.112 3.232 0.727 1.00 67.19 194 ASP A O 1
ATOM 1501 N N . LEU A 1 195 ? -7.132 2.969 -1.271 1.00 60.62 195 LEU A N 1
ATOM 1502 C CA . LEU A 1 195 ? -5.848 3.618 -0.942 1.00 60.62 195 LEU A CA 1
ATOM 1503 C C . LEU A 1 195 ? -5.801 5.104 -1.347 1.00 60.62 195 LEU A C 1
ATOM 1505 O O . LEU A 1 195 ? -4.738 5.728 -1.305 1.00 60.62 195 LEU A O 1
ATOM 1509 N N . ASP A 1 196 ? -6.931 5.653 -1.789 1.00 65.50 196 ASP A N 1
ATOM 1510 C CA . ASP A 1 196 ? -7.076 7.069 -2.123 1.00 65.50 196 ASP A CA 1
ATOM 1511 C C . ASP A 1 196 ? -7.449 7.887 -0.874 1.00 65.50 196 ASP A C 1
ATOM 1513 O O . ASP A 1 196 ? -7.683 7.335 0.199 1.00 65.50 196 ASP A O 1
ATOM 1517 N N . SER A 1 197 ? -7.558 9.214 -1.007 1.00 64.31 197 SER A N 1
ATOM 1518 C CA . SER A 1 197 ? -7.902 10.124 0.103 1.00 64.31 197 SER A CA 1
ATOM 1519 C C . SER A 1 197 ? -9.172 9.728 0.869 1.00 64.31 197 SER A C 1
ATOM 1521 O O . SER A 1 197 ? -9.314 10.062 2.038 1.00 64.31 197 SER A O 1
ATOM 1523 N N . LYS A 1 198 ? -10.078 8.984 0.224 1.00 66.19 198 LYS A N 1
ATOM 1524 C CA . LYS A 1 198 ? -11.293 8.443 0.837 1.00 66.19 198 LYS A CA 1
ATOM 1525 C C . LYS A 1 198 ? -11.004 7.373 1.901 1.00 66.19 198 LYS A C 1
ATOM 1527 O O . LYS A 1 198 ? -11.679 7.350 2.921 1.00 66.19 198 LYS A O 1
ATOM 1532 N N . GLY A 1 199 ? -10.000 6.518 1.697 1.00 71.12 199 GLY A N 1
ATOM 1533 C CA . GLY A 1 199 ? -9.626 5.492 2.676 1.00 71.12 199 GLY A CA 1
ATOM 1534 C C . GLY A 1 199 ? -8.973 6.075 3.928 1.00 71.12 199 GLY A C 1
ATOM 1535 O O . GLY A 1 199 ? -9.214 5.592 5.032 1.00 71.12 199 GLY A O 1
ATOM 1536 N N . ASP A 1 200 ? -8.203 7.152 3.761 1.00 78.38 200 ASP A N 1
ATOM 1537 C CA . ASP A 1 200 ? -7.626 7.916 4.871 1.00 78.38 200 ASP A CA 1
ATOM 1538 C C . ASP A 1 200 ? -8.736 8.555 5.738 1.00 78.38 200 ASP A C 1
ATOM 1540 O O . ASP A 1 200 ? -8.691 8.476 6.967 1.00 78.38 200 ASP A O 1
ATOM 1544 N N . GLU A 1 201 ? -9.776 9.129 5.123 1.00 80.88 201 GLU A N 1
ATOM 1545 C CA . GLU A 1 201 ? -10.943 9.671 5.843 1.00 80.88 201 GLU A CA 1
ATOM 1546 C C . GLU A 1 201 ? -11.753 8.580 6.563 1.00 80.88 201 GLU A C 1
ATOM 1548 O O . GLU A 1 201 ? -12.110 8.746 7.730 1.00 80.88 201 GLU A O 1
ATOM 1553 N N . GLU A 1 202 ? -12.003 7.442 5.906 1.00 81.00 202 GLU A N 1
ATOM 1554 C CA . GLU A 1 202 ? -12.700 6.302 6.517 1.00 81.00 202 GLU A CA 1
ATOM 1555 C C . GLU A 1 202 ? -11.941 5.749 7.730 1.00 81.00 202 GLU A C 1
ATOM 1557 O O . GLU A 1 202 ? -12.553 5.468 8.763 1.00 81.00 202 GLU A O 1
ATOM 1562 N N . PHE A 1 203 ? -10.610 5.645 7.638 1.00 84.69 203 PHE A N 1
ATOM 1563 C CA . PHE A 1 203 ? -9.775 5.237 8.766 1.00 84.69 203 PHE A CA 1
ATOM 1564 C C . PHE A 1 203 ? -9.877 6.217 9.935 1.00 84.69 203 PHE A C 1
ATOM 1566 O O . PHE A 1 203 ? -10.085 5.791 11.070 1.00 84.69 203 PHE A O 1
ATOM 1573 N N . ALA A 1 204 ? -9.732 7.519 9.670 1.00 83.25 204 ALA A N 1
ATOM 1574 C CA . ALA A 1 204 ? -9.772 8.540 10.714 1.00 83.25 204 ALA A CA 1
ATOM 1575 C C . ALA A 1 204 ? -11.116 8.532 11.458 1.00 83.25 204 ALA A C 1
ATOM 1577 O O . ALA A 1 204 ? -11.130 8.526 12.687 1.00 83.25 204 ALA A O 1
ATOM 1578 N N . ASN A 1 205 ? -12.224 8.429 10.720 1.00 84.44 205 ASN A N 1
ATOM 1579 C CA . ASN A 1 205 ? -13.562 8.343 11.296 1.00 84.44 205 ASN A CA 1
ATOM 1580 C C . ASN A 1 205 ? -13.754 7.074 12.147 1.00 84.44 205 ASN A C 1
ATOM 1582 O O . ASN A 1 205 ? -14.315 7.143 13.237 1.00 84.44 205 ASN A O 1
ATOM 1586 N N . GLU A 1 206 ? -13.282 5.907 11.691 1.00 82.75 206 GLU A N 1
ATOM 1587 C CA . GLU A 1 206 ? -13.376 4.680 12.498 1.00 82.75 206 GLU A CA 1
ATOM 1588 C C . GLU A 1 206 ? -12.572 4.781 13.798 1.00 82.75 206 GLU A C 1
ATOM 1590 O O . GLU A 1 206 ? -13.042 4.337 14.846 1.00 82.75 206 GLU A O 1
ATOM 1595 N N . VAL A 1 207 ? -11.382 5.381 13.749 1.00 83.44 207 VAL A N 1
ATOM 1596 C CA . VAL A 1 207 ? -10.534 5.576 14.930 1.00 83.44 207 VAL A CA 1
ATOM 1597 C C . VAL A 1 207 ? -11.173 6.546 15.927 1.00 83.44 207 VAL A C 1
ATOM 1599 O O . VAL A 1 207 ? -11.197 6.236 17.116 1.00 83.44 207 VAL A O 1
ATOM 1602 N N . GLU A 1 208 ? -11.724 7.666 15.456 1.00 83.12 208 GLU A N 1
ATOM 1603 C CA . GLU A 1 208 ? -12.405 8.670 16.288 1.00 83.12 208 GLU A CA 1
ATOM 1604 C C . GLU A 1 208 ? -13.639 8.086 16.993 1.00 83.12 208 GLU A C 1
ATOM 1606 O O . GLU A 1 208 ? -13.791 8.211 18.207 1.00 83.12 208 GLU A O 1
ATOM 1611 N N . VAL A 1 209 ? -14.479 7.345 16.262 1.00 81.06 209 VAL A N 1
ATOM 1612 C CA . VAL A 1 209 ? -15.672 6.702 16.837 1.00 81.06 209 VAL A CA 1
ATOM 1613 C C . VAL A 1 209 ? -15.297 5.661 17.893 1.00 81.06 209 VAL A C 1
ATOM 1615 O O . VAL A 1 209 ? -15.940 5.576 18.940 1.00 81.06 209 VAL A O 1
ATOM 1618 N N . ILE A 1 210 ? -14.266 4.849 17.633 1.00 78.06 210 ILE A N 1
ATOM 1619 C CA . ILE A 1 210 ? -13.779 3.863 18.605 1.00 78.06 210 ILE A CA 1
ATOM 1620 C C . ILE A 1 210 ? -13.249 4.585 19.847 1.00 78.06 210 ILE A C 1
ATOM 1622 O O . ILE A 1 210 ? -13.584 4.194 20.962 1.00 78.06 210 ILE A O 1
ATOM 1626 N N . GLU A 1 211 ? -12.463 5.644 19.676 1.00 76.25 211 GLU A N 1
ATOM 1627 C CA . GLU A 1 211 ? -11.953 6.443 20.788 1.00 76.25 211 GLU A CA 1
ATOM 1628 C C . GLU A 1 211 ? -13.069 6.970 21.694 1.00 76.25 211 GLU A C 1
ATOM 1630 O O . GLU A 1 211 ? -13.004 6.747 22.904 1.00 76.25 211 GLU A O 1
ATOM 1635 N N . ASP A 1 212 ? -14.100 7.602 21.139 1.00 73.88 212 ASP A N 1
ATOM 1636 C CA . ASP A 1 212 ? -15.194 8.168 21.935 1.00 73.88 212 ASP A CA 1
ATOM 1637 C C . ASP A 1 212 ? -15.966 7.093 22.711 1.00 73.88 212 ASP A C 1
ATOM 1639 O O . ASP A 1 212 ? -16.287 7.261 23.892 1.00 73.88 212 ASP A O 1
ATOM 1643 N N . VAL A 1 213 ? -16.205 5.943 22.075 1.00 69.81 213 VAL A N 1
ATOM 1644 C CA . VAL A 1 213 ? -16.865 4.793 22.704 1.00 69.81 213 VAL A CA 1
ATOM 1645 C C . VAL A 1 213 ? -16.034 4.225 23.859 1.00 69.81 213 VAL A C 1
ATOM 1647 O O . VAL A 1 213 ? -16.576 3.883 24.920 1.00 69.81 213 VAL A O 1
ATOM 1650 N N . PHE A 1 214 ? -14.718 4.107 23.671 1.00 68.50 214 PHE A N 1
ATOM 1651 C CA . PHE A 1 214 ? -13.823 3.563 24.688 1.00 68.50 214 PHE A CA 1
ATOM 1652 C C . PHE A 1 214 ? -13.558 4.553 25.825 1.00 68.50 214 PHE A C 1
ATOM 1654 O O . PHE A 1 214 ? -13.567 4.129 26.977 1.00 68.50 214 PHE A O 1
ATOM 1661 N N . ASP A 1 215 ? -13.383 5.846 25.552 1.00 66.00 215 ASP A N 1
ATOM 1662 C CA . ASP A 1 215 ? -13.140 6.877 26.574 1.00 66.00 215 ASP A CA 1
ATOM 1663 C C . ASP A 1 215 ? -14.309 6.980 27.568 1.00 66.00 215 ASP A C 1
ATOM 1665 O O . ASP A 1 215 ? -14.104 6.999 28.786 1.00 66.00 215 ASP A O 1
ATOM 1669 N N . ALA A 1 216 ? -15.551 6.944 27.070 1.00 61.47 216 ALA A N 1
ATOM 1670 C CA . ALA A 1 216 ? -16.743 6.944 27.916 1.00 61.47 216 ALA A CA 1
ATOM 1671 C C . ALA A 1 216 ? -16.829 5.693 28.810 1.00 61.47 216 ALA A C 1
ATOM 1673 O O . ALA A 1 216 ? -17.171 5.783 29.990 1.00 61.47 216 ALA A O 1
ATOM 1674 N N . SER A 1 217 ? -16.470 4.528 28.267 1.00 57.19 217 SER A N 1
ATOM 1675 C CA . SER A 1 217 ? -16.742 3.236 28.904 1.00 57.19 217 SER A CA 1
ATOM 1676 C C . SER A 1 217 ? -15.577 2.699 29.761 1.00 57.19 217 SER A C 1
ATOM 1678 O O . SER A 1 217 ? -15.778 1.882 30.668 1.00 57.19 217 SER A O 1
ATOM 1680 N N . LEU A 1 218 ? -14.339 3.153 29.516 1.00 57.41 218 LEU A N 1
ATOM 1681 C CA . LEU A 1 218 ? -13.142 2.771 30.285 1.00 57.41 218 LEU A CA 1
ATOM 1682 C C . LEU A 1 218 ? -13.144 3.320 31.716 1.00 57.41 218 LEU A C 1
ATOM 1684 O O . LEU A 1 218 ? -12.424 2.788 32.559 1.00 57.41 218 LEU A O 1
ATOM 1688 N N . ARG A 1 219 ? -13.959 4.340 32.011 1.00 58.66 219 ARG A N 1
ATOM 1689 C CA . ARG A 1 219 ? -14.070 4.921 33.357 1.00 58.66 219 ARG A CA 1
ATOM 1690 C C . ARG A 1 219 ? -14.749 4.005 34.380 1.00 58.66 219 ARG A C 1
ATOM 1692 O O . ARG A 1 219 ? -14.583 4.269 35.566 1.00 58.66 219 ARG A O 1
ATOM 1699 N N . ASP A 1 220 ? -15.453 2.953 33.948 1.00 58.19 220 ASP A N 1
ATOM 1700 C CA . ASP A 1 220 ? -16.285 2.132 34.845 1.00 58.19 220 ASP A CA 1
ATOM 1701 C C . ASP A 1 220 ? -16.051 0.603 34.726 1.00 58.19 220 ASP A C 1
ATOM 1703 O O . ASP A 1 220 ? -16.023 -0.090 35.740 1.00 58.19 220 ASP A O 1
ATOM 1707 N N . VAL A 1 221 ? -15.804 0.044 33.522 1.00 63.06 221 VAL A N 1
ATOM 1708 C CA . VAL A 1 221 ? -15.842 -1.433 33.300 1.00 63.06 221 VAL A CA 1
ATOM 1709 C C . VAL A 1 221 ? -14.560 -2.036 32.679 1.00 63.06 221 VAL A C 1
ATOM 1711 O O . VAL A 1 221 ? -14.292 -3.234 32.808 1.00 63.06 221 VAL A O 1
ATOM 1714 N N . GLY A 1 222 ? -13.718 -1.225 32.029 1.00 66.81 222 GLY A N 1
ATOM 1715 C CA . GLY A 1 222 ? -12.473 -1.670 31.380 1.00 66.81 222 GLY A CA 1
ATOM 1716 C C . GLY A 1 222 ? -12.650 -2.333 29.990 1.00 66.81 222 GLY A C 1
ATOM 1717 O O . GLY A 1 222 ? -13.752 -2.741 29.619 1.00 66.81 222 GLY A O 1
ATOM 1718 N N . PRO A 1 223 ? -11.567 -2.500 29.194 1.00 66.00 223 PRO A N 1
ATOM 1719 C CA . PRO A 1 223 ? -11.647 -2.781 27.748 1.00 66.00 223 PRO A CA 1
ATOM 1720 C C . PRO A 1 223 ? -12.364 -4.087 27.377 1.00 66.00 223 PRO A C 1
ATOM 1722 O O . PRO A 1 223 ? -13.053 -4.169 26.362 1.00 66.00 223 PRO A O 1
ATOM 1725 N N . ARG A 1 224 ? -12.197 -5.133 28.197 1.00 69.06 224 ARG A N 1
ATOM 1726 C CA . ARG A 1 224 ? -12.776 -6.460 27.925 1.00 69.06 224 ARG A CA 1
ATOM 1727 C C . ARG A 1 224 ? -14.278 -6.502 28.191 1.00 69.06 224 ARG A C 1
ATOM 1729 O O . ARG A 1 224 ? -14.990 -7.168 27.449 1.00 69.06 224 ARG A O 1
ATOM 1736 N N . GLY A 1 225 ? -14.744 -5.799 29.225 1.00 71.19 225 GLY A N 1
ATOM 1737 C CA . GLY A 1 225 ? -16.168 -5.731 29.551 1.00 71.19 225 GLY A CA 1
ATOM 1738 C C . GLY A 1 225 ? -16.950 -4.954 28.496 1.00 71.19 225 GLY A C 1
ATOM 1739 O O . GLY A 1 225 ? -18.033 -5.375 28.110 1.00 71.19 225 GLY A O 1
ATOM 1740 N N . ILE A 1 226 ? -16.349 -3.893 27.950 1.00 74.62 226 ILE A N 1
ATOM 1741 C CA . ILE A 1 226 ? -16.910 -3.124 26.831 1.00 74.62 226 ILE A CA 1
ATOM 1742 C C . ILE A 1 226 ? -17.073 -4.023 25.607 1.00 74.62 226 ILE A C 1
ATOM 1744 O O . ILE A 1 226 ? -18.168 -4.136 25.069 1.00 74.62 226 ILE A O 1
ATOM 1748 N N . MET A 1 227 ? -16.014 -4.725 25.196 1.00 77.31 227 MET A N 1
ATOM 1749 C CA . MET A 1 227 ? -16.094 -5.599 24.024 1.00 77.31 227 MET A CA 1
ATOM 1750 C C . MET A 1 227 ? -17.118 -6.726 24.195 1.00 77.31 227 MET A C 1
ATOM 1752 O O . MET A 1 227 ? -17.876 -6.993 23.266 1.00 77.31 227 MET A O 1
ATOM 1756 N N . ASP A 1 228 ? -17.199 -7.352 25.373 1.00 81.44 228 ASP A N 1
ATOM 1757 C CA . ASP A 1 228 ? -18.236 -8.354 25.662 1.00 81.44 228 ASP A CA 1
ATOM 1758 C C . ASP A 1 228 ? -19.646 -7.748 25.543 1.00 81.44 228 ASP A C 1
ATOM 1760 O O . ASP A 1 228 ? -20.522 -8.336 24.904 1.00 81.44 228 ASP A O 1
ATOM 1764 N N . ARG A 1 229 ? -19.844 -6.526 26.057 1.00 83.31 229 ARG A N 1
ATOM 1765 C CA . ARG A 1 229 ? -21.105 -5.779 25.954 1.00 83.31 229 ARG A CA 1
ATOM 1766 C C . ARG A 1 229 ? -21.497 -5.526 24.496 1.00 83.31 229 ARG A C 1
ATOM 1768 O O . ARG A 1 229 ? -22.589 -5.908 24.078 1.00 83.31 229 ARG A O 1
ATOM 1775 N N . PHE A 1 230 ? -20.583 -4.969 23.705 1.00 85.06 230 PHE A N 1
ATOM 1776 C CA . PHE A 1 230 ? -20.789 -4.672 22.285 1.00 85.06 230 PHE A CA 1
ATOM 1777 C C . PHE A 1 230 ? -21.098 -5.927 21.470 1.00 85.06 230 PHE A C 1
ATOM 1779 O O . PHE A 1 230 ? -22.023 -5.924 20.659 1.00 85.06 230 PHE A O 1
ATOM 1786 N N . VAL A 1 231 ? -20.367 -7.020 21.707 1.00 86.62 231 VAL A N 1
ATOM 1787 C CA . VAL A 1 231 ? -20.600 -8.295 21.019 1.00 86.62 231 VAL A CA 1
ATOM 1788 C C . VAL A 1 231 ? -21.986 -8.840 21.352 1.00 86.62 231 VAL A C 1
ATOM 1790 O O . VAL A 1 231 ? -22.711 -9.247 20.444 1.00 86.62 231 VAL A O 1
ATOM 1793 N N . ARG A 1 232 ? -22.403 -8.810 22.623 1.00 87.38 232 ARG A N 1
ATOM 1794 C CA . ARG A 1 232 ? -23.735 -9.296 23.012 1.00 87.38 232 ARG A CA 1
ATOM 1795 C C . ARG A 1 232 ? -24.857 -8.465 22.395 1.00 87.38 232 ARG A C 1
ATOM 1797 O O . ARG A 1 232 ? -25.785 -9.051 21.839 1.00 87.38 232 ARG A O 1
ATOM 1804 N N . VAL A 1 233 ? -24.764 -7.132 22.442 1.00 90.31 233 VAL A N 1
ATOM 1805 C CA . VAL A 1 233 ? -25.751 -6.250 21.790 1.00 90.31 233 VAL A CA 1
ATOM 1806 C C . VAL A 1 233 ? -25.757 -6.480 20.280 1.00 90.31 233 VAL A C 1
ATOM 1808 O O . VAL A 1 233 ? -26.821 -6.637 19.690 1.00 90.31 233 VAL A O 1
ATOM 1811 N N . GLY A 1 234 ? -24.584 -6.594 19.651 1.00 89.81 234 GLY A N 1
ATOM 1812 C CA . GLY A 1 234 ? -24.458 -6.881 18.223 1.00 89.81 234 GLY A CA 1
ATOM 1813 C C . GLY A 1 234 ? -25.145 -8.187 17.814 1.00 89.81 234 GLY A C 1
ATOM 1814 O O . GLY A 1 234 ? -25.868 -8.212 16.818 1.00 89.81 234 GLY A O 1
ATOM 1815 N N . ILE A 1 235 ? -24.996 -9.251 18.610 1.00 88.25 235 ILE A N 1
ATOM 1816 C CA . ILE A 1 235 ? -25.688 -10.531 18.384 1.00 88.25 235 ILE A CA 1
ATOM 1817 C C . ILE A 1 235 ? -27.214 -10.363 18.484 1.00 88.25 235 ILE A C 1
ATOM 1819 O O . ILE A 1 235 ? -27.937 -10.917 17.656 1.00 88.25 235 ILE A O 1
ATOM 1823 N N . LEU A 1 236 ? -27.713 -9.579 19.448 1.00 88.31 236 LEU A N 1
ATOM 1824 C CA . LEU A 1 236 ? -29.147 -9.280 19.577 1.00 88.31 236 LEU A CA 1
ATOM 1825 C C . LEU A 1 236 ? -29.673 -8.465 18.383 1.00 88.31 236 LEU A C 1
ATOM 1827 O O . LEU A 1 236 ? -30.730 -8.777 17.835 1.00 88.31 236 LEU A O 1
ATOM 1831 N N . CYS A 1 237 ? -28.922 -7.467 17.917 1.00 90.12 237 CYS A N 1
ATOM 1832 C CA . CYS A 1 237 ? -29.274 -6.668 16.739 1.00 90.12 237 CYS A CA 1
ATOM 1833 C C . CYS A 1 237 ? -29.274 -7.497 15.445 1.00 90.12 237 CYS A C 1
ATOM 1835 O O . CYS A 1 237 ? -30.098 -7.274 14.556 1.00 90.12 237 CYS A O 1
ATOM 1837 N N . ALA A 1 238 ? -28.377 -8.479 15.343 1.00 87.19 238 ALA A N 1
ATOM 1838 C CA . ALA A 1 238 ? -28.262 -9.379 14.199 1.00 87.19 238 ALA A CA 1
ATOM 1839 C C . ALA A 1 238 ? -29.199 -10.599 14.276 1.00 87.19 238 ALA A C 1
ATOM 1841 O O . ALA A 1 238 ? -29.096 -11.505 13.446 1.00 87.19 238 ALA A O 1
ATOM 1842 N N . HIS A 1 239 ? -30.115 -10.646 15.249 1.00 83.69 239 HIS A N 1
ATOM 1843 C CA . HIS A 1 239 ? -30.971 -11.806 15.467 1.00 83.69 239 HIS A CA 1
ATOM 1844 C C . HIS A 1 239 ? -31.762 -12.180 14.199 1.00 83.69 239 HIS A C 1
ATOM 1846 O O . HIS A 1 239 ? -32.272 -11.318 13.480 1.00 83.69 239 HIS A O 1
ATOM 1852 N N . VAL A 1 240 ? -31.890 -13.478 13.902 1.00 80.25 240 VAL A N 1
ATOM 1853 C CA . VAL A 1 240 ? -32.515 -13.961 12.651 1.00 80.25 240 VAL A CA 1
ATOM 1854 C C . VAL A 1 240 ? -33.968 -13.487 12.525 1.00 80.25 240 VAL A C 1
ATOM 1856 O O . VAL A 1 240 ? -34.414 -13.109 11.445 1.00 80.25 240 VAL A O 1
ATOM 1859 N N . MET A 1 241 ? -34.695 -13.445 13.641 1.00 74.56 241 MET A N 1
ATOM 1860 C CA . MET A 1 241 ? -36.058 -12.914 13.701 1.00 74.56 241 MET A CA 1
ATOM 1861 C C . MET A 1 241 ? -36.079 -11.437 14.080 1.00 74.56 241 MET A C 1
ATOM 1863 O O . MET A 1 241 ? -35.542 -11.068 15.122 1.00 74.56 241 MET A O 1
ATOM 1867 N N . VAL A 1 242 ? -36.799 -10.635 13.292 1.00 82.62 242 VAL A N 1
ATOM 1868 C CA . VAL A 1 242 ? -36.978 -9.189 13.511 1.00 82.62 242 VAL A CA 1
ATOM 1869 C C . VAL A 1 242 ? -37.664 -8.885 14.846 1.00 82.62 242 VAL A C 1
ATOM 1871 O O . VAL A 1 242 ? -37.265 -7.947 15.519 1.00 82.62 242 VAL A O 1
ATOM 1874 N N . ALA A 1 243 ? -38.628 -9.707 15.271 1.00 77.06 243 ALA A N 1
ATOM 1875 C CA . ALA A 1 243 ? -39.389 -9.493 16.508 1.00 77.06 243 ALA A CA 1
ATOM 1876 C C . ALA A 1 243 ? -38.555 -9.582 17.802 1.00 77.06 243 ALA A C 1
ATOM 1878 O O . ALA A 1 243 ? -39.012 -9.137 18.847 1.00 77.06 243 ALA A O 1
ATOM 1879 N N . PHE A 1 244 ? -37.355 -10.167 17.739 1.00 82.75 244 PHE A N 1
ATOM 1880 C CA . PHE A 1 244 ? -36.446 -10.295 18.884 1.00 82.75 244 PHE A CA 1
ATOM 1881 C C . PHE A 1 244 ? -35.246 -9.348 18.801 1.00 82.75 244 PHE A C 1
ATOM 1883 O O . PHE A 1 244 ? -34.394 -9.365 19.688 1.00 82.75 244 PHE A O 1
ATOM 1890 N N . ARG A 1 245 ? -35.156 -8.537 17.741 1.00 87.94 245 ARG A N 1
ATOM 1891 C CA . ARG A 1 245 ? -34.142 -7.488 17.658 1.00 87.94 245 ARG A CA 1
ATOM 1892 C C . ARG A 1 245 ? -34.578 -6.329 18.555 1.00 87.94 245 ARG A C 1
ATOM 1894 O O . ARG A 1 245 ? -35.738 -5.926 18.463 1.00 87.94 245 ARG A O 1
ATOM 1901 N N . PRO A 1 246 ? -33.683 -5.776 19.383 1.00 90.94 246 PRO A N 1
ATOM 1902 C CA . PRO A 1 246 ? -33.986 -4.564 20.123 1.00 90.94 246 PRO A CA 1
ATOM 1903 C C . PRO A 1 246 ? -34.212 -3.400 19.155 1.00 90.94 246 PRO A C 1
ATOM 1905 O O . PRO A 1 246 ? -33.679 -3.369 18.039 1.00 90.94 246 PRO A O 1
ATOM 1908 N N . THR A 1 247 ? -34.982 -2.413 19.597 1.00 92.38 247 THR A N 1
ATOM 1909 C CA . THR A 1 247 ? -35.027 -1.119 18.914 1.00 92.38 247 THR A CA 1
ATOM 1910 C C . THR A 1 247 ? -33.664 -0.427 19.004 1.00 92.38 247 THR A C 1
ATOM 1912 O O . THR A 1 247 ? -32.870 -0.704 19.902 1.00 92.38 247 THR A O 1
ATOM 1915 N N . VAL A 1 248 ? -33.384 0.520 18.102 1.00 92.06 248 VAL A N 1
ATOM 1916 C CA . VAL A 1 248 ? -32.125 1.292 18.141 1.00 92.06 248 VAL A CA 1
ATOM 1917 C C . VAL A 1 248 ? -31.950 2.001 19.490 1.00 92.06 248 VAL A C 1
ATOM 1919 O O . VAL A 1 248 ? -30.853 2.019 20.036 1.00 92.06 248 VAL A O 1
ATOM 1922 N N . ALA A 1 249 ? -33.040 2.523 20.063 1.00 90.00 249 ALA A N 1
ATOM 1923 C CA . ALA A 1 249 ? -33.020 3.177 21.369 1.00 90.00 249 ALA A CA 1
ATOM 1924 C C . ALA A 1 249 ? -32.691 2.205 22.514 1.00 90.00 249 ALA A C 1
ATOM 1926 O O . ALA A 1 249 ? -31.923 2.545 23.409 1.00 90.00 249 ALA A O 1
ATOM 1927 N N . GLU A 1 250 ? -33.243 0.990 22.491 1.00 90.00 250 GLU A N 1
ATOM 1928 C CA . GLU A 1 250 ? -32.900 -0.044 23.474 1.00 90.00 250 GLU A CA 1
ATOM 1929 C C . GLU A 1 250 ? -31.456 -0.515 23.315 1.00 90.00 250 GLU A C 1
ATOM 1931 O O . GLU A 1 250 ? -30.762 -0.671 24.314 1.00 90.00 250 GLU A O 1
ATOM 1936 N N . ALA A 1 251 ? -30.981 -0.692 22.080 1.00 90.62 251 ALA A N 1
ATOM 1937 C CA . ALA A 1 251 ? -29.598 -1.068 21.810 1.00 90.62 251 ALA A CA 1
ATOM 1938 C C . ALA A 1 251 ? -28.613 -0.011 22.331 1.00 90.62 251 ALA A C 1
ATOM 1940 O O . ALA A 1 251 ? -27.614 -0.374 22.943 1.00 90.62 251 ALA A O 1
ATOM 1941 N N . LEU A 1 252 ? -28.912 1.281 22.158 1.00 88.00 252 LEU A N 1
ATOM 1942 C CA . LEU A 1 252 ? -28.096 2.371 22.702 1.00 88.00 252 LEU A CA 1
ATOM 1943 C C . LEU A 1 252 ? -28.041 2.330 24.231 1.00 88.00 252 LEU A C 1
ATOM 1945 O O . LEU A 1 252 ? -26.951 2.293 24.788 1.00 88.00 252 LEU A O 1
ATOM 1949 N N . LYS A 1 253 ? -29.186 2.193 24.907 1.00 87.31 253 LYS A N 1
ATOM 1950 C CA . LYS A 1 253 ? -29.224 2.050 26.373 1.00 87.31 253 LYS A CA 1
ATOM 1951 C C . LYS A 1 253 ? -28.487 0.804 26.872 1.00 87.31 253 LYS A C 1
ATOM 1953 O O . LYS A 1 253 ? -27.838 0.830 27.916 1.00 87.31 253 LYS A O 1
ATOM 1958 N N . MET A 1 254 ? -28.565 -0.296 26.120 1.00 87.06 254 MET A N 1
ATOM 1959 C CA . MET A 1 254 ? -27.790 -1.504 26.404 1.00 87.06 254 MET A CA 1
ATOM 1960 C C . MET A 1 254 ? -26.288 -1.291 26.214 1.00 87.06 254 MET A C 1
ATOM 1962 O O . MET A 1 254 ? -25.529 -1.980 26.882 1.00 87.06 254 MET A O 1
ATOM 1966 N N . LEU A 1 255 ? -25.847 -0.401 25.320 1.00 85.56 255 LEU A N 1
ATOM 1967 C CA . LEU A 1 255 ? -24.431 -0.073 25.118 1.00 85.56 255 LEU A CA 1
ATOM 1968 C C . LEU A 1 255 ? -23.918 0.918 26.170 1.00 85.56 255 LEU A C 1
ATOM 1970 O O . LEU A 1 255 ? -22.815 0.731 26.676 1.00 85.56 255 LEU A O 1
ATOM 1974 N N . GLU A 1 256 ? -24.722 1.922 26.519 1.00 82.12 256 GLU A N 1
ATOM 1975 C CA . GLU A 1 256 ? -24.348 3.020 27.419 1.00 82.12 256 GLU A CA 1
ATOM 1976 C C . GLU A 1 256 ? -24.158 2.579 28.869 1.00 82.12 256 GLU A C 1
ATOM 1978 O O . GLU A 1 256 ? -23.317 3.133 29.572 1.00 82.12 256 GLU A O 1
ATOM 1983 N N . GLY A 1 257 ? -24.902 1.581 29.343 1.00 76.81 257 GLY A N 1
ATOM 1984 C CA . GLY A 1 257 ? -24.919 1.329 30.785 1.00 76.81 257 GLY A CA 1
ATOM 1985 C C . GLY A 1 257 ? -26.279 0.996 31.331 1.00 76.81 257 GLY A C 1
ATOM 1986 O O . GLY A 1 257 ? -26.392 0.108 32.169 1.00 76.81 257 GLY A O 1
ATOM 1987 N N . ASP A 1 258 ? -27.278 1.688 30.804 1.00 80.81 258 ASP A N 1
ATOM 1988 C CA . ASP A 1 258 ? -28.544 1.959 31.472 1.00 80.81 258 ASP A CA 1
ATOM 1989 C C . ASP A 1 258 ? -29.442 0.737 31.654 1.00 80.81 258 ASP A C 1
ATOM 1991 O O . ASP A 1 258 ? -30.321 0.736 32.517 1.00 80.81 258 ASP A O 1
ATOM 1995 N N . ILE A 1 259 ? -29.265 -0.288 30.818 1.00 82.50 259 ILE A N 1
ATOM 1996 C CA . ILE A 1 259 ? -30.075 -1.506 30.841 1.00 82.50 259 ILE A CA 1
ATOM 1997 C C . ILE A 1 259 ? -29.170 -2.738 30.724 1.00 82.50 259 ILE A C 1
ATOM 1999 O O . ILE A 1 259 ? -28.213 -2.766 29.939 1.00 82.50 259 ILE A O 1
ATOM 2003 N N . ASP A 1 260 ? -29.500 -3.773 31.498 1.00 83.06 260 ASP A N 1
ATOM 2004 C CA . ASP A 1 260 ? -28.841 -5.075 31.447 1.00 83.06 260 ASP A CA 1
ATOM 2005 C C . ASP A 1 260 ? -29.103 -5.797 30.123 1.00 83.06 260 ASP A C 1
ATOM 2007 O O . ASP A 1 260 ? -30.217 -5.818 29.593 1.00 83.06 260 ASP A O 1
ATOM 2011 N N . ILE A 1 261 ? -28.068 -6.458 29.604 1.00 85.50 261 ILE A N 1
ATOM 2012 C CA . ILE A 1 261 ? -28.181 -7.226 28.366 1.00 85.50 261 ILE A CA 1
ATOM 2013 C C . ILE A 1 261 ? -28.785 -8.603 28.668 1.00 85.50 261 ILE A C 1
ATOM 2015 O O . ILE A 1 261 ? -28.231 -9.343 29.492 1.00 85.50 261 ILE A O 1
ATOM 2019 N N . PRO A 1 262 ? -29.868 -9.006 27.973 1.00 82.19 262 PRO A N 1
ATOM 2020 C CA . PRO A 1 262 ? -30.420 -10.349 28.087 1.00 82.19 262 PRO A CA 1
ATOM 2021 C C . PRO A 1 262 ? -29.352 -11.422 27.847 1.00 82.19 262 PRO A C 1
ATOM 2023 O O . PRO A 1 262 ? -28.536 -11.322 26.927 1.00 82.19 262 PRO A O 1
ATOM 2026 N N . ARG A 1 263 ? -29.354 -12.484 28.660 1.00 76.44 263 ARG A N 1
ATOM 2027 C CA . ARG A 1 263 ? -28.410 -13.593 28.475 1.00 76.44 263 ARG A CA 1
ATOM 2028 C C . ARG A 1 263 ? -28.695 -14.296 27.152 1.00 76.44 263 ARG A C 1
ATOM 2030 O O . ARG A 1 263 ? -29.795 -14.799 26.934 1.00 76.44 263 ARG A O 1
ATOM 2037 N N . LEU A 1 264 ? -27.684 -14.345 26.290 1.00 74.19 264 LEU A N 1
ATOM 2038 C CA . LEU A 1 264 ? -27.738 -15.128 25.064 1.00 74.19 264 LEU A CA 1
ATOM 2039 C C . LEU A 1 264 ? -27.774 -16.625 25.421 1.00 74.19 264 LEU A C 1
ATOM 2041 O O . LEU A 1 264 ? -27.021 -17.041 26.303 1.00 74.19 264 LEU A O 1
ATOM 2045 N N . PRO A 1 265 ? -28.627 -17.436 24.772 1.00 65.19 265 PRO A N 1
ATOM 2046 C CA . PRO A 1 265 ? -28.641 -18.878 24.982 1.00 65.19 265 PRO A CA 1
ATOM 2047 C C . PRO A 1 265 ? -27.316 -19.503 24.520 1.00 65.19 265 PRO A C 1
ATOM 2049 O O . PRO A 1 265 ? -26.784 -19.134 23.474 1.00 65.19 265 PRO A O 1
ATOM 2052 N N . ASP A 1 266 ? -26.810 -20.491 25.266 1.00 62.47 266 ASP A N 1
ATOM 2053 C CA . ASP A 1 266 ? -25.478 -21.096 25.064 1.00 62.47 266 ASP A CA 1
ATOM 2054 C C . ASP A 1 266 ? -25.290 -21.800 23.703 1.00 62.47 266 ASP A C 1
ATOM 2056 O O . ASP A 1 266 ? -24.176 -22.167 23.324 1.00 62.47 266 ASP A O 1
ATOM 2060 N N . ARG A 1 267 ? -26.373 -22.014 22.944 1.00 57.06 267 ARG A N 1
ATOM 2061 C CA . ARG A 1 267 ? -26.345 -22.624 21.611 1.00 57.06 267 ARG A CA 1
ATOM 2062 C C . ARG A 1 267 ? -27.367 -21.941 20.693 1.00 57.06 267 ARG A C 1
ATOM 2064 O O . ARG A 1 267 ? -28.510 -21.760 21.118 1.00 57.06 267 ARG A O 1
ATOM 2071 N N . PRO A 1 268 ? -27.011 -21.608 19.434 1.00 56.16 268 PRO A N 1
ATOM 2072 C CA . PRO A 1 268 ? -27.985 -21.130 18.459 1.00 56.16 268 PRO A CA 1
ATOM 2073 C C . PRO A 1 268 ? -29.094 -22.173 18.311 1.00 56.16 268 PRO A C 1
ATOM 2075 O O . PRO A 1 268 ? -28.812 -23.346 18.047 1.00 56.16 268 PRO A O 1
ATOM 2078 N N . LEU A 1 269 ? -30.347 -21.764 18.534 1.00 54.69 269 LEU A N 1
ATOM 2079 C CA . LEU A 1 269 ? -31.475 -22.676 18.390 1.00 54.69 269 LEU A CA 1
ATOM 2080 C C . LEU A 1 269 ? -31.502 -23.188 16.941 1.00 54.69 269 LEU A C 1
ATOM 2082 O O . LEU A 1 269 ? -31.525 -22.373 16.015 1.00 54.69 269 LEU A O 1
ATOM 2086 N N . PRO A 1 270 ? -31.500 -24.514 16.713 1.00 52.78 270 PRO A N 1
ATOM 2087 C CA . PRO A 1 270 ? -31.692 -25.040 15.375 1.00 52.78 270 PRO A CA 1
ATOM 2088 C C . PRO A 1 270 ? -33.066 -24.589 14.872 1.00 52.78 270 PRO A C 1
ATOM 2090 O O . PRO A 1 270 ? -34.066 -24.700 15.583 1.00 52.78 270 PRO A O 1
ATOM 2093 N N . LEU A 1 271 ? -33.108 -24.099 13.631 1.00 50.12 271 LEU A N 1
ATOM 2094 C CA . LEU A 1 271 ? -34.298 -23.564 12.947 1.00 50.12 271 LEU A CA 1
ATOM 2095 C C . LEU A 1 271 ? -35.506 -24.526 12.913 1.00 50.12 271 LEU A C 1
ATOM 2097 O O . LEU A 1 271 ? -36.596 -24.131 12.513 1.00 50.12 271 LEU A O 1
ATOM 2101 N N . SER A 1 272 ? -35.330 -25.784 13.321 1.00 49.28 272 SER A N 1
ATOM 2102 C CA . SER A 1 272 ? -36.347 -26.834 13.341 1.00 49.28 272 SER A CA 1
ATOM 2103 C C . SER A 1 272 ? -36.926 -27.146 14.729 1.00 49.28 272 SER A C 1
ATOM 2105 O O . SER A 1 272 ? -37.677 -28.112 14.847 1.00 49.28 272 SER A O 1
ATOM 2107 N N . HIS A 1 273 ? -36.576 -26.408 15.790 1.00 46.41 273 HIS A N 1
ATOM 2108 C CA . HIS A 1 273 ? -37.024 -26.755 17.144 1.00 46.41 273 HIS A CA 1
ATOM 2109 C C . HIS A 1 273 ? -38.479 -26.331 17.421 1.00 46.41 273 HIS A C 1
ATOM 2111 O O . HIS A 1 273 ? -38.906 -25.230 17.080 1.00 46.41 273 HIS A O 1
ATOM 2117 N N . GLU A 1 274 ? -39.234 -27.204 18.089 1.00 49.19 274 GLU A N 1
ATOM 2118 C CA . GLU A 1 274 ? -40.669 -27.076 18.409 1.00 49.19 274 GLU A CA 1
ATOM 2119 C C . GLU A 1 274 ? -41.053 -25.772 19.133 1.00 49.19 274 GLU A C 1
ATOM 2121 O O . GLU A 1 274 ? -42.166 -25.265 18.975 1.00 49.19 274 GLU A O 1
ATOM 2126 N N . SER A 1 275 ? -40.108 -25.172 19.860 1.00 51.44 275 SER A N 1
ATOM 2127 C CA . SER A 1 275 ? -40.260 -23.870 20.514 1.00 51.44 275 SER A CA 1
ATOM 2128 C C . SER A 1 275 ? -40.554 -22.742 19.518 1.00 51.44 275 SER A C 1
ATOM 2130 O O . SER A 1 275 ? -41.371 -21.880 19.823 1.00 51.44 275 SER A O 1
ATOM 2132 N N . PHE A 1 276 ? -40.003 -22.788 18.299 1.00 49.09 276 PHE A N 1
ATOM 2133 C CA . PHE A 1 276 ? -40.285 -21.814 17.233 1.00 49.09 276 PHE A CA 1
ATOM 2134 C C . PHE A 1 276 ? -41.736 -21.896 16.723 1.00 49.09 276 PHE A C 1
ATOM 2136 O O . PHE A 1 276 ? -42.331 -20.876 16.363 1.00 49.09 276 PHE A O 1
ATOM 2143 N N . ARG A 1 277 ? -42.332 -23.101 16.713 1.00 47.56 277 ARG A N 1
ATOM 2144 C CA . ARG A 1 277 ? -43.752 -23.301 16.368 1.00 47.56 277 ARG A CA 1
ATOM 2145 C C . ARG A 1 277 ? -44.680 -22.847 17.490 1.00 47.56 277 ARG A C 1
ATOM 2147 O O . ARG A 1 277 ? -45.710 -22.248 17.209 1.00 47.56 277 ARG A O 1
ATOM 2154 N N . LEU A 1 278 ? -44.307 -23.081 18.747 1.00 49.34 278 LEU A N 1
ATOM 2155 C CA . LEU A 1 278 ? -45.081 -22.614 19.899 1.00 49.34 278 LEU A CA 1
ATOM 2156 C C . LEU A 1 278 ? -45.113 -21.083 19.981 1.00 49.34 278 LEU A C 1
ATOM 2158 O O . LEU A 1 278 ? -46.191 -20.527 20.151 1.00 49.34 278 LEU A O 1
ATOM 2162 N N . SER A 1 279 ? -43.993 -20.388 19.751 1.00 53.66 279 SER A N 1
ATOM 2163 C CA . SER A 1 279 ? -43.969 -18.913 19.747 1.00 53.66 279 SER A CA 1
ATOM 2164 C C . SER A 1 279 ? -44.818 -18.297 18.627 1.00 53.66 279 SER A C 1
ATOM 2166 O O . SER A 1 279 ? -45.455 -17.266 18.828 1.00 53.66 279 SER A O 1
ATOM 2168 N N . SER A 1 280 ? -44.859 -18.932 17.451 1.00 49.47 280 SER A N 1
ATOM 2169 C CA . SER A 1 280 ? -45.667 -18.471 16.311 1.00 49.47 280 SER A CA 1
ATOM 2170 C C . SER A 1 280 ? -47.156 -18.809 16.461 1.00 49.47 280 SER A C 1
ATOM 2172 O O . SER A 1 280 ? -48.006 -17.989 16.114 1.00 49.47 280 SER A O 1
ATOM 2174 N N . LEU A 1 281 ? -47.493 -19.958 17.056 1.00 47.38 281 LEU A N 1
ATOM 2175 C CA . LEU A 1 281 ? -48.877 -20.316 17.386 1.00 47.38 281 LEU A CA 1
ATOM 2176 C C . LEU A 1 281 ? -49.442 -19.444 18.513 1.00 47.38 281 LEU A C 1
ATOM 2178 O O . LEU A 1 281 ? -50.571 -18.971 18.396 1.00 47.38 281 LEU A O 1
ATOM 2182 N N . GLN A 1 282 ? -48.647 -19.156 19.546 1.00 46.12 282 GLN A N 1
ATOM 2183 C CA . GLN A 1 282 ? -49.062 -18.328 20.681 1.00 46.12 282 GLN A CA 1
ATOM 2184 C C . GLN A 1 282 ? -49.312 -16.865 20.264 1.00 46.12 282 GLN A C 1
ATOM 2186 O O . GLN A 1 282 ? -50.227 -16.225 20.784 1.00 46.12 282 GLN A O 1
ATOM 2191 N N . TYR A 1 283 ? -48.582 -16.379 19.252 1.00 43.62 283 TYR A N 1
ATOM 2192 C CA . TYR A 1 283 ? -48.813 -15.079 18.612 1.00 43.62 283 TYR A CA 1
ATOM 2193 C C . TYR A 1 283 ? -50.065 -15.065 17.714 1.00 43.62 283 TYR A C 1
ATOM 2195 O O . TYR A 1 283 ? -50.801 -14.081 17.687 1.00 43.62 283 TYR A O 1
ATOM 2203 N N . SER A 1 284 ? -50.378 -16.169 17.023 1.00 43.09 284 SER A N 1
ATOM 2204 C CA . SER A 1 284 ? -51.630 -16.269 16.252 1.00 43.09 284 SER A CA 1
ATOM 2205 C C . SER A 1 284 ? -52.875 -16.263 17.152 1.00 43.09 284 SER A C 1
ATOM 2207 O O . SER A 1 284 ? -53.880 -15.642 16.813 1.00 43.09 284 SER A O 1
ATOM 2209 N N . SER A 1 285 ? -52.784 -16.870 18.342 1.00 42.72 285 SER A N 1
ATOM 2210 C CA . SER A 1 285 ? -53.877 -16.899 19.321 1.00 42.72 285 SER A CA 1
ATOM 2211 C C . SER A 1 285 ? -54.092 -15.576 20.065 1.00 42.72 285 SER A C 1
ATOM 2213 O O . SER A 1 285 ? -55.201 -15.333 20.539 1.00 42.72 285 SER A O 1
ATOM 2215 N N . SER A 1 286 ? -53.076 -14.707 20.159 1.00 40.16 286 SER A N 1
ATOM 2216 C CA . SER A 1 286 ? -53.216 -13.362 20.741 1.00 40.16 286 SER A CA 1
ATOM 2217 C C . SER A 1 286 ? -53.699 -12.310 19.734 1.00 40.16 286 SER A C 1
ATOM 2219 O O . SER A 1 286 ? -54.238 -11.285 20.143 1.00 40.16 286 SER A O 1
ATOM 2221 N N . LEU A 1 287 ? -53.579 -12.572 18.427 1.00 41.09 287 LEU A N 1
ATOM 2222 C CA . LEU A 1 287 ? -54.139 -11.729 17.361 1.00 41.09 287 LEU A CA 1
ATOM 2223 C C . LEU A 1 287 ? -55.623 -12.012 17.073 1.00 41.09 287 LEU A C 1
ATOM 2225 O O . LEU A 1 287 ? -56.337 -11.113 16.639 1.00 41.09 287 LEU A O 1
ATOM 2229 N N . SER A 1 288 ? -56.130 -13.218 17.356 1.00 37.97 288 SER A N 1
ATOM 2230 C CA . SER A 1 288 ? -57.550 -13.556 17.142 1.00 37.97 288 SER A CA 1
ATOM 2231 C C . SER A 1 288 ? -58.519 -12.997 18.196 1.00 37.97 288 SER A C 1
ATOM 2233 O O . SER A 1 288 ? -59.733 -13.072 18.013 1.00 37.97 288 SER A O 1
ATOM 2235 N N . SER A 1 289 ? -58.013 -12.447 19.301 1.00 36.09 289 SER A N 1
ATOM 2236 C CA . SER A 1 289 ? -58.811 -11.946 20.432 1.00 36.09 289 SER A CA 1
ATOM 2237 C C . SER A 1 289 ? -58.848 -10.415 20.544 1.00 36.09 289 SER A C 1
ATOM 2239 O O . SER A 1 289 ? -59.564 -9.891 21.394 1.00 36.09 289 SER A O 1
ATOM 2241 N N . ILE A 1 290 ? -58.166 -9.686 19.651 1.00 40.38 290 ILE A N 1
ATOM 2242 C CA . ILE A 1 290 ? -58.179 -8.215 19.585 1.00 40.38 290 ILE A CA 1
ATOM 2243 C C . ILE A 1 290 ? -58.722 -7.784 18.217 1.00 40.38 290 ILE A C 1
ATOM 2245 O O . ILE A 1 290 ? -57.994 -7.288 17.370 1.00 40.38 290 ILE A O 1
ATOM 2249 N N . SER A 1 291 ? -60.012 -8.023 17.968 1.00 33.25 291 SER A N 1
ATOM 2250 C CA . SER A 1 291 ? -60.761 -7.291 16.934 1.00 33.25 291 SER A CA 1
ATOM 2251 C C . SER A 1 291 ? -62.268 -7.457 17.141 1.00 33.25 291 SER A C 1
ATOM 2253 O O . SER A 1 291 ? -62.957 -8.135 16.383 1.00 33.25 291 SER A O 1
ATOM 2255 N N . ARG A 1 292 ? -62.789 -6.877 18.226 1.00 36.22 292 ARG A N 1
ATOM 2256 C CA . ARG A 1 292 ? -64.216 -6.558 18.364 1.00 36.22 292 ARG A CA 1
ATOM 2257 C C . ARG A 1 292 ? -64.389 -5.435 19.387 1.00 36.22 292 ARG A C 1
ATOM 2259 O O . ARG A 1 292 ? -64.630 -5.699 20.556 1.00 36.22 292 ARG A O 1
ATOM 2266 N N . TYR A 1 293 ? -64.226 -4.200 18.925 1.00 29.70 293 TYR A N 1
ATOM 2267 C CA . TYR A 1 293 ? -64.892 -3.039 19.509 1.00 29.70 293 TYR A CA 1
ATOM 2268 C C . TYR A 1 293 ? -65.369 -2.144 18.363 1.00 29.70 293 TYR A C 1
ATOM 2270 O O . TYR A 1 293 ? -64.576 -1.695 17.539 1.00 29.70 293 TYR A O 1
ATOM 2278 N N . GLU A 1 294 ? -66.693 -2.021 18.305 1.00 33.66 294 GLU A N 1
ATOM 2279 C CA . GLU A 1 294 ? -67.505 -1.094 17.516 1.00 33.66 294 GLU A CA 1
ATOM 2280 C C . GLU A 1 294 ? -67.087 0.362 17.741 1.00 33.66 294 GLU A C 1
ATOM 2282 O O . GLU A 1 294 ? -66.712 0.711 18.859 1.00 33.66 294 GLU A O 1
ATOM 2287 N N . LEU A 1 295 ? -67.241 1.196 16.710 1.00 30.06 295 LEU A N 1
ATOM 2288 C CA . LEU A 1 295 ? -67.491 2.635 16.822 1.00 30.06 295 LEU A CA 1
ATOM 2289 C C . LEU A 1 295 ? -68.225 3.090 15.546 1.00 30.06 295 LEU A C 1
ATOM 2291 O O . LEU A 1 295 ? -67.636 3.056 14.467 1.00 30.06 295 LEU A O 1
ATOM 2295 N N . ASP A 1 296 ? -69.497 3.445 15.762 1.00 35.62 296 ASP A N 1
ATOM 2296 C CA . ASP A 1 296 ? -70.465 4.252 14.987 1.00 35.62 296 ASP A CA 1
ATOM 2297 C C . ASP A 1 296 ? -70.740 3.956 13.497 1.00 35.62 296 ASP A C 1
ATOM 2299 O O . ASP A 1 296 ? -69.891 4.240 12.621 1.00 35.62 296 ASP A O 1
#

Mean predicted aligned error: 20.31 Å

Foldseek 3Di:
DPPLCLLLVQLADQLLDPVSLVSNQVSLVVQLVVVCVVPVVCSVVSSVVSLQVSQCSYPVHCPDPSSVCSSVVPDDPPPDDDDDDDDPPPVVVVVVVVVVVVVVVVVVVVVVVVVVVVVVVVVVVVVVVVVVLVVVLVVVFDPPLPDDDDDPVQVCVQQVNVDPVQWPDQDPQATWGWGAGPVRDIDIDGDGPDPDPVNSVSVSVVSVVSSVLSVLVCVDQHDVVLVVQLVLLVCQCVDPDPVRRDDPVVSVCSNNPNDPRPDDPPDDPPPPDCVVVVVVVVVVVVVVVPPDDDDD

Organism: NCBI:txid39325